Protein AF-A0A3M1GXB4-F1 (afdb_monomer_lite)

Foldseek 3Di:
DLVLLVQDDDPVQLLLQQLLQLLLQLQAAASVSSLVSQLVSSCVVRVCSVSSNLVSVVLVLLLQLLLLCLLLVLLVLPLCLQVNPVVSCVSVCSNVVSVVVVVCLVVLVVQLVVLVPDDPVSSVVSVVVSCSSVVRDDDPVRSVVSSVVSNVVLQVLLVLLLVLCVVLVPPDDSSLSSSLSSQLVVQRNPRPDRNSPPSSLVSQQSRVVSVPDDSVSSSSSSVSSSVVPCPSNVVSVVSVVVPPDPPPPPPPPDPPDPPPPPPDDDDDDDDDDDDDDDDDDDDDDDDDDDDD

Structure (mmCIF, N/CA/C/O backbone):
data_AF-A0A3M1GXB4-F1
#
_entry.id   AF-A0A3M1GXB4-F1
#
loop_
_atom_site.group_PDB
_atom_site.id
_atom_site.type_symbol
_atom_site.label_atom_id
_atom_site.label_alt_id
_atom_site.label_comp_id
_atom_site.label_asym_id
_atom_site.label_entity_id
_atom_site.label_seq_id
_atom_site.pdbx_PDB_ins_code
_atom_site.Cartn_x
_atom_site.Cartn_y
_atom_site.Cartn_z
_atom_site.occupancy
_atom_site.B_iso_or_equiv
_atom_site.auth_seq_id
_atom_site.auth_comp_id
_atom_site.auth_asym_id
_atom_site.auth_atom_id
_atom_site.pdbx_PDB_model_num
ATOM 1 N N . MET A 1 1 ? 11.157 3.676 -10.254 1.00 90.12 1 MET A N 1
ATOM 2 C CA . MET A 1 1 ? 11.924 2.487 -10.683 1.00 90.12 1 MET A C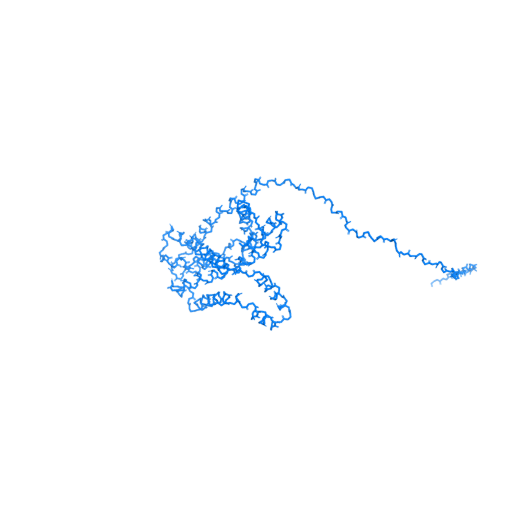A 1
ATOM 3 C C . MET A 1 1 ? 12.354 2.527 -12.141 1.00 90.12 1 MET A C 1
ATOM 5 O O . MET A 1 1 ? 13.523 2.295 -12.390 1.00 90.12 1 MET A O 1
ATOM 9 N N . LEU A 1 2 ? 11.485 2.897 -13.086 1.00 92.12 2 LEU A N 1
ATOM 10 C CA . LEU A 1 2 ? 11.798 2.913 -14.530 1.00 92.12 2 LEU A CA 1
ATOM 11 C C . LEU A 1 2 ? 13.132 3.580 -14.922 1.00 92.12 2 LEU A C 1
ATOM 13 O O . LEU A 1 2 ? 13.884 3.017 -15.707 1.00 92.12 2 LEU A O 1
ATOM 17 N N . ALA A 1 3 ? 13.494 4.719 -14.322 1.00 91.62 3 ALA A N 1
ATOM 18 C CA . ALA A 1 3 ? 14.778 5.364 -14.617 1.00 91.62 3 ALA A CA 1
ATOM 19 C C . ALA A 1 3 ? 16.004 4.488 -1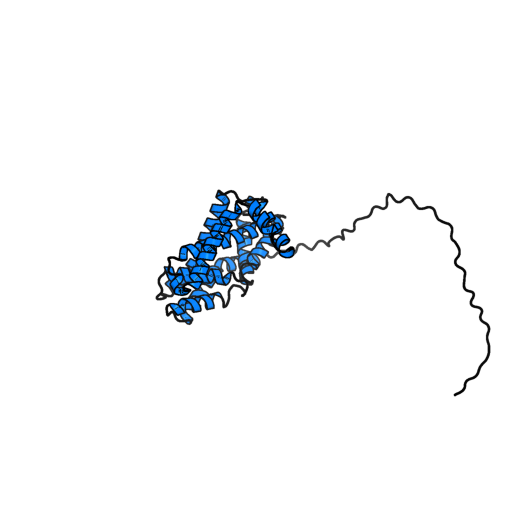4.272 1.00 91.62 3 ALA A C 1
ATOM 21 O O . ALA A 1 3 ? 17.006 4.545 -14.979 1.00 91.62 3 ALA A O 1
ATOM 22 N N . HIS A 1 4 ? 15.920 3.658 -13.222 1.00 90.88 4 HIS A N 1
ATOM 23 C CA . HIS A 1 4 ? 16.955 2.673 -12.857 1.00 90.88 4 HIS A CA 1
ATOM 24 C C . HIS A 1 4 ? 17.025 1.512 -13.858 1.00 90.88 4 HIS A C 1
ATOM 26 O O . HIS A 1 4 ? 18.076 0.906 -14.042 1.00 90.88 4 HIS A O 1
ATOM 32 N N . GLU A 1 5 ? 15.918 1.229 -14.544 1.00 90.25 5 GLU A N 1
ATOM 33 C CA . GLU A 1 5 ? 15.864 0.264 -15.644 1.00 90.25 5 GLU A CA 1
ATOM 34 C C . GLU A 1 5 ? 16.456 0.791 -16.956 1.00 90.25 5 GLU A C 1
ATOM 36 O O . GLU A 1 5 ? 16.635 0.020 -17.892 1.00 90.25 5 GLU A O 1
ATOM 41 N N . GLY A 1 6 ? 16.749 2.092 -17.046 1.00 90.81 6 GLY A N 1
ATOM 42 C CA . GLY A 1 6 ? 17.122 2.753 -18.300 1.00 90.81 6 GLY A CA 1
ATOM 43 C C . GLY A 1 6 ? 15.929 3.284 -19.104 1.00 90.81 6 GLY A C 1
ATOM 44 O O . GLY A 1 6 ? 16.127 3.871 -20.163 1.00 90.81 6 GLY A O 1
ATOM 45 N N . VAL A 1 7 ? 14.700 3.161 -18.589 1.00 92.62 7 VAL A N 1
ATOM 46 C CA . VAL A 1 7 ? 13.493 3.713 -19.222 1.00 92.62 7 VAL A CA 1
ATOM 47 C C . VAL A 1 7 ? 13.246 5.125 -18.691 1.00 92.62 7 VAL A C 1
ATOM 49 O O . VAL A 1 7 ? 12.818 5.317 -17.549 1.00 92.62 7 VAL A O 1
ATOM 52 N N . ARG A 1 8 ? 13.518 6.134 -19.525 1.00 94.25 8 ARG A N 1
ATOM 53 C CA . ARG A 1 8 ? 13.278 7.550 -19.212 1.00 94.25 8 ARG A CA 1
ATOM 54 C C . ARG A 1 8 ? 12.123 8.072 -20.059 1.00 94.25 8 ARG A C 1
ATOM 56 O O . ARG A 1 8 ? 12.274 8.274 -21.255 1.00 94.25 8 ARG A O 1
ATOM 63 N N . LEU A 1 9 ? 10.980 8.287 -19.419 1.00 93.19 9 LEU A N 1
ATOM 64 C CA . LEU A 1 9 ? 9.785 8.867 -20.029 1.00 93.19 9 LEU A CA 1
ATOM 65 C C . LEU A 1 9 ? 9.386 10.135 -19.264 1.00 93.19 9 LEU A C 1
ATOM 67 O O . LEU A 1 9 ? 9.663 10.224 -18.062 1.00 93.19 9 LEU A O 1
ATOM 71 N N . PRO A 1 10 ? 8.736 11.111 -19.922 1.00 95.81 10 PRO A N 1
ATOM 72 C CA . PRO A 1 10 ? 8.290 12.327 -19.257 1.00 95.81 10 PRO A CA 1
ATOM 73 C C . PRO A 1 10 ? 7.262 12.009 -18.165 1.00 95.81 10 PRO A C 1
ATOM 75 O O . PRO A 1 10 ? 6.402 11.139 -18.328 1.00 95.81 10 PRO A O 1
ATOM 78 N N . PHE A 1 11 ? 7.323 12.746 -17.053 1.00 95.38 11 PHE A N 1
ATOM 79 C CA . PHE A 1 11 ? 6.460 12.516 -15.889 1.00 95.38 11 PHE A CA 1
ATOM 80 C C . PHE A 1 11 ? 4.969 12.532 -16.243 1.00 95.38 11 PHE A C 1
ATOM 82 O O . PHE A 1 11 ? 4.239 11.659 -15.788 1.00 95.38 11 PHE A O 1
ATOM 89 N N . GLY A 1 12 ? 4.521 13.460 -17.095 1.00 95.38 12 GLY A N 1
ATOM 90 C CA . GLY A 1 12 ? 3.116 13.545 -17.507 1.00 95.38 12 GLY A CA 1
ATOM 91 C C . GLY A 1 12 ? 2.610 12.281 -18.211 1.00 95.38 12 GLY A C 1
ATOM 92 O O . GLY A 1 12 ? 1.474 11.868 -17.989 1.00 95.38 12 GLY A O 1
ATOM 93 N N . LEU A 1 13 ? 3.465 11.611 -18.991 1.00 94.12 13 LEU A N 1
ATOM 94 C CA . LEU A 1 13 ? 3.122 10.344 -19.639 1.00 94.12 13 LEU A CA 1
ATOM 95 C C . LEU A 1 13 ? 3.000 9.223 -18.608 1.00 94.12 13 LEU A C 1
ATOM 97 O O . LEU A 1 13 ? 2.019 8.483 -18.622 1.00 94.12 13 LEU A O 1
ATOM 101 N N . LEU A 1 14 ? 3.953 9.139 -17.676 1.00 95.69 14 LEU A N 1
ATOM 102 C CA . LEU A 1 14 ? 3.921 8.160 -16.586 1.00 95.69 14 LEU A CA 1
ATOM 103 C C . LEU A 1 14 ? 2.717 8.369 -15.661 1.00 95.69 14 LEU A C 1
ATOM 105 O O . LEU A 1 14 ? 2.076 7.399 -15.263 1.00 95.69 14 LEU A O 1
ATOM 109 N N . LEU A 1 15 ? 2.390 9.624 -15.350 1.00 96.69 15 LEU A N 1
ATOM 110 C CA . LEU A 1 15 ? 1.221 9.986 -14.559 1.00 96.69 15 LEU A CA 1
ATOM 111 C C . LEU A 1 15 ? -0.067 9.617 -15.299 1.00 96.69 15 LEU A C 1
ATOM 113 O O . LEU A 1 15 ? -0.937 8.983 -14.711 1.00 96.69 15 LEU A O 1
ATOM 117 N N . GLY A 1 16 ? -0.173 9.934 -16.593 1.00 96.12 16 GLY A N 1
ATOM 118 C CA . GLY A 1 16 ? -1.308 9.522 -17.421 1.00 96.12 16 GLY A CA 1
ATOM 119 C C . GLY A 1 16 ? -1.474 8.001 -17.461 1.00 96.12 16 GLY A C 1
ATOM 120 O O . GLY A 1 16 ? -2.576 7.502 -17.244 1.00 96.12 16 GLY A O 1
ATOM 121 N N . SER A 1 17 ? -0.374 7.266 -17.654 1.00 96.06 17 SER A N 1
ATOM 122 C CA . SER A 1 17 ? -0.344 5.798 -17.619 1.00 96.06 17 SER A CA 1
ATOM 123 C C . SER A 1 17 ? -0.824 5.248 -16.275 1.00 96.06 17 SER A C 1
ATOM 125 O O . SER A 1 17 ? -1.674 4.359 -16.220 1.00 96.06 17 SER A O 1
ATOM 127 N N . PHE A 1 18 ? -0.336 5.825 -15.172 1.00 96.62 18 PHE A N 1
ATOM 128 C CA . PHE A 1 18 ? -0.744 5.458 -13.820 1.00 96.62 18 PHE A CA 1
ATOM 129 C C . PHE A 1 18 ? -2.229 5.735 -13.562 1.00 96.62 18 PHE A C 1
ATOM 131 O O . PHE A 1 18 ? -2.912 4.868 -13.027 1.00 96.62 18 PHE A O 1
ATOM 138 N N . LEU A 1 19 ? -2.746 6.906 -13.951 1.00 97.69 19 LEU A N 1
ATOM 139 C CA . LEU A 1 19 ? -4.151 7.270 -13.745 1.00 97.69 19 LEU A CA 1
ATOM 140 C C . LEU A 1 19 ? -5.086 6.357 -14.547 1.00 97.69 19 LEU A C 1
ATOM 142 O O . LEU A 1 19 ? -6.013 5.787 -13.972 1.00 97.69 19 LEU A O 1
ATOM 146 N N . ARG A 1 20 ? -4.818 6.153 -15.846 1.00 97.25 20 ARG A N 1
ATOM 147 C CA . ARG A 1 20 ? -5.589 5.220 -16.690 1.00 97.25 20 ARG A CA 1
ATOM 148 C C . ARG A 1 20 ? -5.525 3.796 -16.146 1.00 97.25 20 ARG A C 1
ATOM 150 O O . ARG A 1 20 ? -6.555 3.147 -15.990 1.00 97.25 20 ARG A O 1
ATOM 157 N N . GLY A 1 21 ? -4.337 3.342 -15.750 1.00 96.81 21 GLY A N 1
ATOM 158 C CA . GLY A 1 21 ? -4.186 2.051 -15.091 1.00 96.81 21 GLY A CA 1
ATOM 159 C C . GLY A 1 21 ? -4.971 1.971 -13.781 1.00 96.81 21 GLY A C 1
ATOM 160 O O . GLY A 1 21 ? -5.552 0.936 -13.481 1.00 96.81 21 GLY A O 1
ATOM 161 N N . ARG A 1 22 ? -5.065 3.059 -13.010 1.00 96.25 22 ARG A N 1
ATOM 162 C CA . ARG A 1 22 ? -5.815 3.085 -11.749 1.00 96.25 22 ARG A CA 1
ATOM 163 C C . ARG A 1 22 ? -7.323 2.995 -11.980 1.00 96.25 22 ARG A C 1
ATOM 165 O O . ARG A 1 22 ? -8.001 2.358 -11.180 1.00 96.25 22 ARG A O 1
ATOM 172 N N . PHE A 1 23 ? -7.819 3.550 -13.087 1.00 96.62 23 PHE A N 1
ATOM 173 C CA . PHE A 1 23 ? -9.187 3.326 -13.553 1.00 96.62 23 PHE A CA 1
ATOM 174 C C . PHE A 1 23 ? -9.441 1.852 -13.876 1.00 96.62 23 PHE A C 1
ATOM 176 O O . PHE A 1 23 ? -10.338 1.251 -13.296 1.00 96.62 23 PHE A O 1
ATOM 183 N N . VAL A 1 24 ? -8.608 1.245 -14.732 1.00 95.81 24 VAL A N 1
ATOM 184 C CA . VAL A 1 24 ? -8.716 -0.185 -15.084 1.00 95.81 24 VAL A CA 1
ATOM 185 C C . VAL A 1 24 ? -8.616 -1.067 -13.837 1.00 95.81 24 VAL A C 1
ATOM 187 O O . VAL A 1 24 ? -9.398 -1.997 -13.659 1.00 95.81 24 VAL A O 1
ATOM 190 N N . GLY A 1 25 ? -7.696 -0.729 -12.933 1.00 94.19 25 GLY A N 1
ATOM 191 C CA . GLY A 1 25 ? -7.464 -1.432 -11.678 1.00 94.19 25 GLY A CA 1
ATOM 192 C C . GLY A 1 25 ? -8.698 -1.515 -10.781 1.00 94.19 25 GLY A C 1
ATOM 193 O O . GLY A 1 25 ? -8.878 -2.533 -10.120 1.00 94.19 25 GLY A O 1
ATOM 194 N N . ALA A 1 26 ? -9.577 -0.507 -10.806 1.00 92.69 26 ALA A N 1
ATOM 195 C CA . ALA A 1 26 ? -10.808 -0.498 -10.013 1.00 92.69 26 ALA A CA 1
ATOM 196 C C . ALA A 1 26 ? -11.784 -1.630 -10.386 1.00 92.69 26 ALA A C 1
ATOM 198 O O . ALA A 1 26 ? -12.589 -2.041 -9.554 1.00 92.69 26 ALA A O 1
ATOM 199 N N . PHE A 1 27 ? -11.679 -2.163 -11.607 1.00 92.69 27 PHE A N 1
ATOM 200 C CA . PHE A 1 27 ? -12.507 -3.260 -12.119 1.00 92.69 27 PHE A CA 1
ATOM 201 C C . PHE A 1 27 ? -11.777 -4.609 -12.117 1.00 92.69 27 PHE A C 1
ATOM 203 O O . PHE A 1 27 ? -12.251 -5.576 -12.708 1.00 92.69 27 PHE A O 1
ATOM 210 N N . THR A 1 28 ? -10.627 -4.698 -11.445 1.00 91.69 28 THR A N 1
ATOM 211 C CA . THR A 1 28 ? -9.853 -5.940 -11.322 1.00 91.69 28 THR A CA 1
ATOM 212 C C . THR A 1 28 ? -9.621 -6.314 -9.861 1.00 91.69 28 THR A C 1
ATOM 214 O O . THR A 1 28 ? -9.712 -5.454 -8.982 1.00 91.69 28 THR A O 1
ATOM 217 N N . PRO A 1 29 ? -9.316 -7.587 -9.560 1.00 88.50 29 PRO A N 1
ATOM 218 C CA . PRO A 1 29 ? -8.870 -7.963 -8.229 1.00 88.50 29 PRO A CA 1
ATOM 219 C C . PRO A 1 29 ? -7.526 -7.320 -7.876 1.00 88.50 29 PRO A C 1
ATOM 221 O O . PRO A 1 29 ? -6.593 -7.309 -8.688 1.00 88.50 29 PRO A O 1
ATOM 224 N N . SER A 1 30 ? -7.407 -6.847 -6.632 1.00 85.69 30 SER A N 1
ATOM 225 C CA . SER A 1 30 ? -6.183 -6.227 -6.108 1.00 85.69 30 SER A CA 1
ATOM 226 C C . SER A 1 30 ? -5.694 -5.078 -7.016 1.00 85.69 30 SER A C 1
ATOM 228 O O . SER A 1 30 ? -6.490 -4.278 -7.502 1.00 85.69 30 SER A O 1
ATOM 230 N N . THR A 1 31 ? -4.386 -4.962 -7.256 1.00 88.56 31 THR A N 1
ATOM 231 C CA . THR A 1 31 ? -3.808 -3.959 -8.168 1.00 88.56 31 THR A CA 1
ATOM 232 C C . THR A 1 31 ? -3.469 -4.509 -9.553 1.00 88.56 31 THR A C 1
ATOM 234 O O . THR A 1 31 ? -2.791 -3.828 -10.322 1.00 88.56 31 THR A O 1
ATOM 237 N N . ALA A 1 32 ? -3.915 -5.725 -9.888 1.00 90.50 32 ALA A N 1
ATOM 238 C CA . ALA A 1 32 ? -3.463 -6.435 -11.083 1.00 90.50 32 ALA A CA 1
ATOM 239 C C . ALA A 1 32 ? -3.755 -5.661 -12.379 1.00 90.50 32 ALA A C 1
ATOM 241 O O . ALA A 1 32 ? -2.879 -5.553 -13.235 1.00 90.50 32 ALA A O 1
ATOM 242 N N . GLY A 1 33 ? -4.945 -5.062 -12.505 1.00 92.69 33 GLY A N 1
ATOM 243 C CA . GLY A 1 33 ? -5.316 -4.266 -13.678 1.00 92.69 33 GLY A CA 1
ATOM 244 C C . GLY A 1 33 ? -4.472 -3.005 -13.849 1.00 92.69 33 GLY A C 1
ATOM 245 O O . GLY A 1 33 ? -4.054 -2.701 -14.962 1.00 92.69 33 GLY A O 1
ATOM 246 N N . LEU A 1 34 ? -4.147 -2.312 -12.751 1.00 94.94 34 LEU A N 1
ATOM 247 C CA . LEU A 1 34 ? -3.246 -1.152 -12.770 1.00 94.94 34 LEU A CA 1
ATOM 248 C C . LEU A 1 34 ? -1.856 -1.540 -13.270 1.00 94.94 34 LEU A C 1
ATOM 250 O O . LEU A 1 34 ? -1.277 -0.858 -14.116 1.00 94.94 34 LEU A O 1
ATOM 254 N N . ASP A 1 35 ? -1.325 -2.629 -12.731 1.00 95.31 35 ASP A N 1
ATOM 255 C CA . ASP A 1 35 ? 0.027 -3.078 -13.030 1.00 95.31 35 ASP A CA 1
ATOM 256 C C . ASP A 1 35 ? 0.131 -3.608 -14.466 1.00 95.31 35 ASP A C 1
ATOM 258 O O . ASP A 1 35 ? 1.059 -3.247 -15.189 1.00 95.31 35 ASP A O 1
ATOM 262 N N . LEU A 1 36 ? -0.857 -4.384 -14.923 1.00 95.88 36 LEU A N 1
ATOM 263 C CA . LEU A 1 36 ? -0.912 -4.877 -16.298 1.00 95.88 36 LEU A CA 1
ATOM 264 C C . LEU A 1 36 ? -1.080 -3.735 -17.306 1.00 95.88 36 LEU A C 1
ATOM 266 O O . LEU A 1 36 ? -0.391 -3.719 -18.325 1.00 95.88 36 LEU A O 1
ATOM 270 N N . TYR A 1 37 ? -1.941 -2.756 -17.008 1.00 96.62 37 TYR A N 1
ATOM 271 C CA . TYR A 1 37 ? -2.105 -1.587 -17.868 1.00 96.62 37 TYR A CA 1
ATOM 272 C C . TYR A 1 37 ? -0.783 -0.825 -18.008 1.00 96.62 37 TYR A C 1
ATOM 274 O O . TYR A 1 37 ? -0.335 -0.578 -19.122 1.00 96.62 37 TYR A O 1
ATOM 282 N N . ARG A 1 38 ? -0.111 -0.510 -16.889 1.00 96.06 38 ARG A N 1
ATOM 283 C CA . ARG A 1 38 ? 1.193 0.178 -16.903 1.00 96.06 38 ARG A CA 1
ATOM 284 C C . ARG A 1 38 ? 2.260 -0.625 -17.645 1.00 96.06 38 ARG A C 1
ATOM 286 O O . ARG A 1 38 ? 3.084 -0.031 -18.333 1.00 96.06 38 ARG A O 1
ATOM 293 N N . LEU A 1 39 ? 2.261 -1.951 -17.509 1.00 96.12 39 LEU A N 1
ATOM 294 C CA . LEU A 1 39 ? 3.193 -2.829 -18.215 1.00 96.12 39 LEU A CA 1
ATOM 295 C C . LEU A 1 39 ? 3.062 -2.681 -19.735 1.00 96.12 39 LEU A C 1
ATOM 297 O O . LEU A 1 39 ? 4.076 -2.497 -20.410 1.00 96.12 39 LEU A O 1
ATOM 301 N N . VAL A 1 40 ? 1.830 -2.755 -20.246 1.00 95.50 40 VAL A N 1
ATOM 302 C CA . VAL A 1 40 ? 1.533 -2.649 -21.681 1.00 95.50 40 VAL A CA 1
ATOM 303 C C . VAL A 1 40 ? 1.746 -1.218 -22.167 1.00 95.50 40 VAL A C 1
ATOM 305 O O . VAL A 1 40 ? 2.558 -1.006 -23.054 1.00 95.50 40 VAL A O 1
ATOM 308 N N . ASP A 1 41 ? 1.126 -0.227 -21.525 1.00 95.31 41 ASP A N 1
ATOM 309 C CA . ASP A 1 41 ? 1.157 1.184 -21.940 1.00 95.31 41 ASP A CA 1
ATOM 310 C C . ASP A 1 41 ? 2.592 1.744 -21.960 1.00 95.31 41 ASP A C 1
ATOM 312 O O . ASP A 1 41 ? 3.052 2.272 -22.971 1.00 95.31 41 ASP A O 1
ATOM 316 N N . VAL A 1 42 ? 3.364 1.556 -20.880 1.00 94.25 42 VAL A N 1
ATOM 317 C CA . VAL A 1 42 ? 4.779 1.976 -20.845 1.00 94.25 42 VAL A CA 1
ATOM 318 C C . VAL A 1 42 ? 5.623 1.130 -21.791 1.00 94.25 42 VAL A C 1
ATOM 320 O O . VAL A 1 42 ? 6.561 1.640 -22.404 1.00 94.25 42 VAL A O 1
ATOM 323 N N . GLY A 1 43 ? 5.326 -0.163 -21.897 1.00 92.94 43 GLY A N 1
ATOM 324 C CA . GLY A 1 43 ? 6.051 -1.084 -22.757 1.00 92.94 43 GLY A CA 1
ATOM 325 C C . GLY A 1 43 ? 5.918 -0.758 -24.242 1.00 92.94 43 GLY A C 1
ATOM 326 O O . GLY A 1 43 ? 6.911 -0.839 -24.958 1.00 92.94 43 GLY A O 1
ATOM 327 N N . ASP A 1 44 ? 4.734 -0.336 -24.671 1.00 92.25 44 ASP A N 1
ATOM 328 C CA . ASP A 1 44 ? 4.429 0.035 -26.053 1.00 92.25 44 ASP A CA 1
ATOM 329 C C . ASP A 1 44 ? 5.078 1.370 -26.412 1.00 92.25 44 ASP A C 1
ATOM 331 O O . ASP A 1 44 ? 5.692 1.495 -27.467 1.00 92.25 44 ASP A O 1
ATOM 335 N N . VAL A 1 45 ? 5.038 2.340 -25.494 1.00 92.69 45 VAL A N 1
ATOM 336 C CA . VAL A 1 45 ? 5.686 3.647 -25.687 1.00 92.69 45 VAL A CA 1
ATOM 337 C C . VAL A 1 45 ? 7.215 3.541 -25.690 1.00 92.69 45 VAL A C 1
ATOM 339 O O . VAL A 1 45 ? 7.881 4.247 -26.440 1.00 92.69 45 VAL A O 1
ATOM 342 N N . SER A 1 46 ? 7.794 2.706 -24.823 1.00 92.50 46 SER A N 1
ATOM 343 C CA . SER A 1 46 ? 9.255 2.635 -24.642 1.00 92.50 46 SER A CA 1
ATOM 344 C C . SER A 1 46 ? 9.949 1.536 -25.446 1.00 92.50 46 SER A C 1
ATOM 346 O O . SER A 1 46 ? 11.180 1.503 -25.464 1.00 92.50 46 SER A O 1
ATOM 348 N N . GLY A 1 47 ? 9.197 0.588 -26.016 1.00 93.06 47 GLY A N 1
ATOM 349 C CA . GLY A 1 47 ? 9.727 -0.661 -26.574 1.00 93.06 47 GLY A CA 1
ATOM 350 C C . GLY A 1 47 ? 10.319 -1.622 -25.527 1.00 93.06 47 GLY A C 1
ATOM 351 O O . GLY A 1 47 ? 10.861 -2.665 -25.881 1.00 93.06 47 GLY A O 1
ATOM 352 N N . GLN A 1 48 ? 10.234 -1.300 -24.229 1.00 91.88 48 GLN A N 1
ATOM 353 C CA . GLN A 1 48 ? 10.962 -1.984 -23.152 1.00 91.88 48 GLN A CA 1
ATOM 354 C C . GLN A 1 48 ? 10.015 -2.636 -22.128 1.00 91.88 48 GLN A C 1
ATOM 356 O O . GLN A 1 48 ? 10.102 -2.409 -20.918 1.00 91.88 48 GLN A O 1
ATOM 361 N N . ARG A 1 49 ? 9.113 -3.508 -22.604 1.00 93.12 49 ARG A N 1
ATOM 362 C CA . ARG A 1 49 ? 8.147 -4.250 -21.761 1.00 93.12 49 ARG A CA 1
ATOM 363 C C . ARG A 1 49 ? 8.812 -5.013 -20.604 1.00 93.12 49 ARG A C 1
ATOM 365 O O . ARG A 1 49 ? 8.325 -4.951 -19.479 1.00 93.12 49 ARG A O 1
ATOM 372 N N . ALA A 1 50 ? 9.945 -5.679 -20.842 1.00 91.38 50 ALA A N 1
ATOM 373 C CA . ALA A 1 50 ? 10.659 -6.437 -19.805 1.00 91.38 50 ALA A CA 1
ATOM 374 C C . ALA A 1 50 ? 11.185 -5.542 -18.665 1.00 91.38 50 ALA A C 1
ATOM 376 O O . ALA A 1 50 ? 11.046 -5.884 -17.491 1.00 91.38 50 ALA A O 1
ATOM 377 N N . ALA A 1 51 ? 11.729 -4.370 -19.007 1.00 91.62 51 ALA A N 1
ATOM 378 C CA . ALA A 1 51 ? 12.176 -3.367 -18.042 1.00 91.62 51 ALA A CA 1
ATOM 379 C C . ALA A 1 51 ? 11.002 -2.823 -17.211 1.00 91.62 51 ALA A C 1
ATOM 381 O O . ALA A 1 51 ? 11.090 -2.743 -15.986 1.00 91.62 51 ALA A O 1
ATOM 382 N N . SER A 1 52 ? 9.875 -2.514 -17.864 1.00 93.56 52 SER A N 1
ATOM 383 C CA . SER A 1 52 ? 8.648 -2.080 -17.184 1.00 93.56 52 SER A CA 1
ATOM 384 C C . SER A 1 52 ? 8.132 -3.145 -16.207 1.00 93.56 52 SER A C 1
ATOM 386 O O . SER A 1 52 ? 7.873 -2.851 -15.039 1.00 93.56 52 SER A O 1
ATOM 388 N N . GLY A 1 53 ? 8.090 -4.410 -16.640 1.00 93.31 53 GLY A N 1
ATOM 389 C CA . GLY A 1 53 ? 7.683 -5.535 -15.796 1.00 93.31 53 GLY A CA 1
ATOM 390 C C . GLY A 1 53 ? 8.585 -5.725 -14.581 1.00 93.31 53 GLY A C 1
ATOM 391 O O . GLY A 1 53 ? 8.091 -5.910 -13.468 1.00 93.31 53 GLY A O 1
ATOM 392 N N . ARG A 1 54 ? 9.905 -5.602 -14.761 1.00 91.81 54 ARG A N 1
ATOM 393 C CA . ARG A 1 54 ? 10.860 -5.662 -13.650 1.00 91.81 54 ARG A CA 1
ATOM 394 C C . ARG A 1 54 ? 10.673 -4.509 -12.666 1.00 91.81 54 ARG A C 1
ATOM 396 O O . ARG A 1 54 ? 10.636 -4.757 -11.462 1.00 91.81 54 ARG A O 1
ATOM 403 N N . ALA A 1 55 ? 10.500 -3.282 -13.159 1.00 92.94 55 ALA A N 1
ATOM 404 C CA . ALA A 1 55 ? 10.221 -2.124 -12.314 1.00 92.94 55 ALA A CA 1
ATOM 405 C C . ALA A 1 55 ? 8.962 -2.337 -11.464 1.00 92.94 55 ALA A C 1
ATOM 407 O O . ALA A 1 55 ? 9.013 -2.126 -10.255 1.00 92.94 55 ALA A O 1
ATOM 408 N N . ILE A 1 56 ? 7.866 -2.800 -12.073 1.00 94.31 56 ILE A N 1
ATOM 409 C CA . ILE A 1 56 ? 6.605 -3.088 -11.377 1.00 94.31 56 ILE A CA 1
ATOM 410 C C . ILE A 1 56 ? 6.806 -4.182 -10.326 1.00 94.31 56 ILE A C 1
ATOM 412 O O . ILE A 1 56 ? 6.380 -4.014 -9.187 1.00 94.31 56 ILE A O 1
ATOM 416 N N . LEU A 1 57 ? 7.489 -5.277 -10.667 1.00 92.12 57 LEU A N 1
ATOM 417 C CA . LEU A 1 57 ? 7.741 -6.366 -9.723 1.00 92.12 57 LEU A CA 1
ATOM 418 C C . LEU A 1 57 ? 8.524 -5.885 -8.494 1.00 92.12 57 LEU A C 1
ATOM 420 O O . LEU A 1 57 ? 8.143 -6.180 -7.362 1.00 92.12 57 LEU A O 1
ATOM 424 N N . VAL A 1 58 ? 9.588 -5.108 -8.710 1.00 91.31 58 VAL A N 1
ATOM 425 C CA . VAL A 1 58 ? 10.383 -4.522 -7.622 1.00 91.31 58 VAL A CA 1
ATOM 426 C C . VAL A 1 58 ? 9.544 -3.533 -6.804 1.00 91.31 58 VAL A C 1
ATOM 428 O O . VAL A 1 58 ? 9.596 -3.576 -5.576 1.00 91.31 58 VAL A O 1
ATOM 431 N N . GLU A 1 59 ? 8.724 -2.694 -7.450 1.00 93.25 59 GLU A N 1
ATOM 432 C CA . GLU A 1 59 ? 7.771 -1.803 -6.769 1.00 93.25 59 GLU A CA 1
ATOM 433 C C . GLU A 1 59 ? 6.810 -2.590 -5.863 1.00 93.25 59 GLU A C 1
ATOM 435 O O . GLU A 1 59 ? 6.600 -2.187 -4.720 1.00 93.25 59 GLU A O 1
ATOM 440 N N . LYS A 1 60 ? 6.269 -3.729 -6.319 1.00 92.44 60 LYS A N 1
ATOM 441 C CA . LYS A 1 60 ? 5.346 -4.555 -5.518 1.00 92.44 60 LYS A CA 1
ATOM 442 C C . LYS A 1 60 ? 6.021 -5.181 -4.311 1.00 92.44 60 LYS A C 1
ATOM 444 O O . LYS A 1 60 ? 5.461 -5.133 -3.220 1.00 92.44 60 LYS A O 1
ATOM 449 N N . LEU A 1 61 ? 7.217 -5.739 -4.483 1.00 90.62 61 LEU A N 1
ATOM 450 C CA . LEU A 1 61 ? 7.945 -6.351 -3.372 1.00 90.62 61 LEU A CA 1
ATOM 451 C C . LEU A 1 61 ? 8.320 -5.314 -2.312 1.00 90.62 61 LEU A C 1
ATOM 453 O O . LEU A 1 61 ? 8.101 -5.549 -1.127 1.00 90.62 61 LEU A O 1
ATOM 457 N N . LEU A 1 62 ? 8.824 -4.148 -2.728 1.00 92.62 62 LEU A N 1
ATOM 458 C CA . LEU A 1 62 ? 9.126 -3.060 -1.796 1.00 92.62 62 LEU A CA 1
ATOM 459 C C . LEU A 1 62 ? 7.857 -2.480 -1.159 1.00 92.62 62 LEU A C 1
ATOM 461 O O . LEU A 1 62 ? 7.892 -2.112 0.010 1.00 92.62 62 LEU A O 1
ATOM 465 N N . GLY A 1 63 ? 6.739 -2.447 -1.889 1.00 93.88 63 GLY A N 1
ATOM 466 C CA . GLY A 1 63 ? 5.429 -2.087 -1.348 1.00 93.88 63 GLY A CA 1
ATOM 467 C C . GLY A 1 63 ? 4.971 -3.043 -0.244 1.00 93.88 63 GLY A C 1
ATOM 468 O O . GLY A 1 63 ? 4.590 -2.592 0.830 1.00 93.88 63 GLY A O 1
ATOM 469 N N . LEU A 1 64 ? 5.097 -4.360 -0.448 1.00 92.75 64 LEU A N 1
ATOM 470 C CA . LEU A 1 64 ? 4.783 -5.359 0.584 1.00 92.75 64 LEU A CA 1
ATOM 471 C C . LEU A 1 64 ? 5.687 -5.220 1.815 1.00 92.75 64 LEU A C 1
ATOM 473 O O . LEU A 1 64 ? 5.195 -5.275 2.942 1.00 92.75 64 LEU A O 1
ATOM 477 N N . VAL A 1 65 ? 6.989 -4.982 1.610 1.00 94.12 65 VAL A N 1
ATOM 478 C CA . VAL A 1 65 ? 7.921 -4.698 2.713 1.00 94.12 65 VAL A CA 1
ATOM 479 C C . VAL A 1 65 ? 7.455 -3.464 3.484 1.00 94.12 65 VAL A C 1
ATOM 481 O O . VAL A 1 65 ? 7.306 -3.531 4.703 1.00 94.12 65 VAL A O 1
ATOM 484 N N . ALA A 1 66 ? 7.164 -2.369 2.779 1.00 96.06 66 ALA A N 1
ATOM 485 C CA . ALA A 1 66 ? 6.689 -1.126 3.370 1.00 96.06 66 ALA A CA 1
ATOM 486 C C . ALA A 1 66 ? 5.374 -1.295 4.148 1.00 96.06 66 ALA A C 1
ATOM 488 O O . ALA A 1 66 ? 5.260 -0.785 5.259 1.00 96.06 66 ALA A O 1
ATOM 489 N N . LEU A 1 67 ? 4.410 -2.052 3.619 1.00 94.75 67 LEU A N 1
ATOM 490 C CA . LEU A 1 67 ? 3.162 -2.356 4.319 1.00 94.75 67 LEU A CA 1
ATOM 491 C C . LEU A 1 67 ? 3.396 -3.175 5.596 1.00 94.75 67 LEU A C 1
ATOM 493 O O . LEU A 1 67 ? 2.786 -2.898 6.629 1.00 94.75 67 LEU A O 1
ATOM 497 N N . GLY A 1 68 ? 4.306 -4.153 5.557 1.00 93.75 68 GLY A N 1
ATOM 498 C CA . GLY A 1 68 ? 4.704 -4.898 6.753 1.00 93.75 68 GLY A CA 1
ATOM 499 C C . GLY A 1 68 ? 5.362 -4.001 7.808 1.00 93.75 68 GLY A C 1
ATOM 500 O O . GLY A 1 68 ? 5.086 -4.159 8.994 1.00 93.75 68 GLY A O 1
ATOM 501 N N . LEU A 1 69 ? 6.158 -3.007 7.393 1.00 94.62 69 LEU A N 1
ATOM 502 C CA . LEU A 1 69 ? 6.739 -2.015 8.307 1.00 94.62 69 LEU A CA 1
ATOM 503 C C . LEU A 1 69 ? 5.676 -1.105 8.934 1.00 94.62 69 LEU A C 1
ATOM 505 O O . LEU A 1 69 ? 5.734 -0.862 10.135 1.00 94.62 69 LEU A O 1
ATOM 509 N N . VAL A 1 70 ? 4.687 -0.643 8.159 1.00 95.00 70 VAL A N 1
ATOM 510 C CA . VAL A 1 70 ? 3.543 0.118 8.699 1.00 95.00 70 VAL A CA 1
ATOM 511 C C . VAL A 1 70 ? 2.766 -0.735 9.702 1.00 95.00 70 VAL A C 1
ATOM 513 O O . VAL A 1 70 ? 2.465 -0.277 10.800 1.00 95.00 70 VAL A O 1
ATOM 516 N N . THR A 1 71 ? 2.511 -2.000 9.369 1.00 93.38 71 THR A N 1
ATOM 517 C CA . THR A 1 71 ? 1.822 -2.946 10.259 1.00 93.38 71 THR A CA 1
ATOM 518 C C . THR A 1 71 ? 2.585 -3.147 11.569 1.00 93.38 71 THR A C 1
ATOM 520 O O . THR A 1 71 ? 1.984 -3.097 12.639 1.00 93.38 71 THR A O 1
ATOM 523 N N . LEU A 1 72 ? 3.911 -3.308 11.502 1.00 91.56 72 LEU A N 1
ATOM 524 C CA . LEU A 1 72 ? 4.770 -3.416 12.681 1.00 91.56 72 LEU A CA 1
ATOM 525 C C . LEU A 1 72 ? 4.753 -2.134 13.523 1.00 91.56 72 LEU A C 1
ATOM 527 O O . LEU A 1 72 ? 4.638 -2.204 14.743 1.00 91.56 72 LEU A O 1
ATOM 531 N N . ALA A 1 73 ? 4.827 -0.964 12.884 1.00 92.56 73 ALA A N 1
ATOM 532 C CA . ALA A 1 73 ? 4.781 0.328 13.567 1.00 92.56 73 ALA A CA 1
ATOM 533 C C . ALA A 1 73 ? 3.443 0.572 14.289 1.00 92.56 73 ALA A C 1
ATOM 535 O O . ALA A 1 73 ? 3.399 1.307 15.272 1.00 92.56 73 ALA A O 1
ATOM 536 N N . LEU A 1 74 ? 2.365 -0.070 13.830 1.00 91.31 74 LEU A N 1
ATOM 537 C CA . LEU A 1 74 ? 1.038 -0.021 14.442 1.00 91.31 74 LEU A CA 1
ATOM 538 C C . LEU A 1 74 ? 0.811 -1.099 15.519 1.00 91.31 74 LEU A C 1
ATOM 540 O O . LEU A 1 74 ? -0.266 -1.161 16.106 1.00 91.31 74 LEU A O 1
ATOM 544 N N . VAL A 1 75 ? 1.801 -1.935 15.841 1.00 87.31 75 VAL A N 1
ATOM 545 C CA . VAL A 1 75 ? 1.680 -2.901 16.947 1.00 87.31 75 VAL A CA 1
ATOM 546 C C . VAL A 1 75 ? 1.449 -2.215 18.306 1.00 87.31 75 VAL A C 1
ATOM 548 O O . VAL A 1 75 ? 0.480 -2.580 18.980 1.00 87.31 75 VAL A O 1
ATOM 551 N N . PRO A 1 76 ? 2.242 -1.196 18.711 1.00 85.62 76 PRO A N 1
ATOM 552 C CA . PRO A 1 76 ? 2.051 -0.504 19.9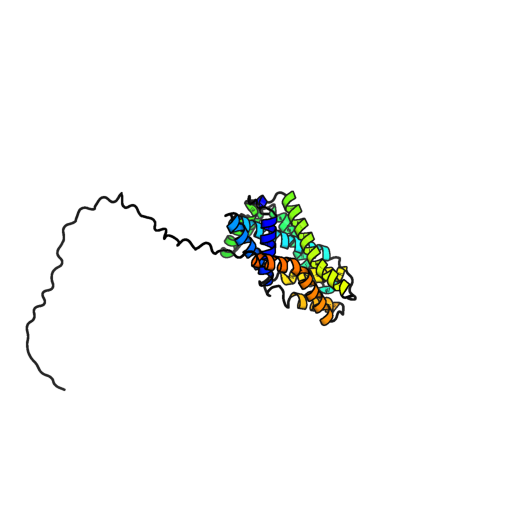93 1.00 85.62 76 PRO A CA 1
ATOM 553 C C . PRO A 1 76 ? 0.726 0.264 20.073 1.00 85.6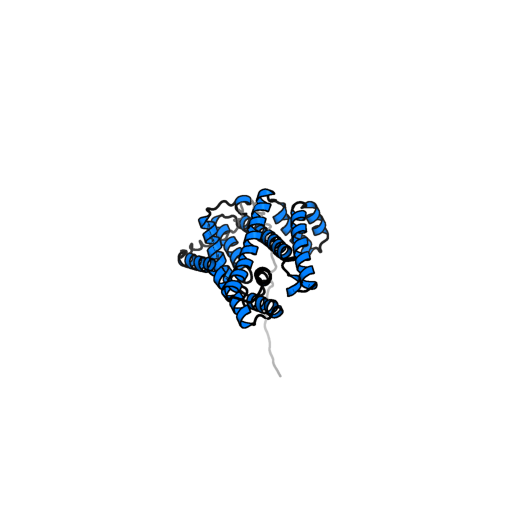2 76 PRO A C 1
ATOM 555 O O . PRO A 1 76 ? 0.240 0.558 21.157 1.00 85.62 76 PRO A O 1
ATOM 558 N N . ALA A 1 77 ? 0.121 0.553 18.920 1.00 83.25 77 ALA A N 1
ATOM 559 C CA . ALA A 1 77 ? -1.140 1.267 18.754 1.00 83.25 77 ALA A CA 1
ATOM 560 C C . ALA A 1 77 ? -2.393 0.455 19.149 1.00 83.25 77 ALA A C 1
ATOM 562 O O . ALA A 1 77 ? -3.518 0.874 18.879 1.00 83.25 77 ALA A O 1
ATOM 563 N N . GLY A 1 78 ? -2.211 -0.705 19.783 1.00 73.44 78 GLY A N 1
ATOM 564 C CA . GLY A 1 78 ? -3.306 -1.553 20.236 1.00 73.44 78 GLY A CA 1
ATOM 565 C C . GLY A 1 78 ? -3.758 -2.563 19.187 1.00 73.44 78 GLY A C 1
ATOM 566 O O . GLY A 1 78 ? -4.917 -2.952 19.180 1.00 73.44 78 GLY A O 1
ATOM 567 N N . LEU A 1 79 ? -2.871 -3.042 18.310 1.00 74.75 79 LEU A N 1
ATOM 568 C CA . LEU A 1 79 ? -3.207 -4.120 17.367 1.00 74.75 79 LEU A CA 1
ATOM 569 C C . LEU A 1 79 ? -3.686 -5.392 18.102 1.00 74.75 79 LEU A C 1
ATOM 571 O O . LEU A 1 79 ? -4.592 -6.084 17.644 1.00 74.75 79 LEU A O 1
ATOM 575 N N . ALA A 1 80 ? -3.158 -5.636 19.306 1.00 73.94 80 ALA A N 1
ATOM 576 C CA . ALA A 1 80 ? -3.605 -6.712 20.190 1.00 73.94 80 ALA A CA 1
ATOM 577 C C . ALA A 1 80 ? -5.077 -6.582 20.632 1.00 73.94 80 ALA A C 1
ATOM 579 O O . ALA A 1 80 ? -5.721 -7.603 20.854 1.00 73.94 80 ALA A O 1
ATOM 580 N N . GLN A 1 81 ? -5.626 -5.362 20.714 1.00 78.06 81 GLN A N 1
ATOM 581 C CA . GLN A 1 81 ? -7.021 -5.138 21.122 1.00 78.06 81 GLN A CA 1
ATOM 582 C C . GLN A 1 81 ? -8.018 -5.670 20.077 1.00 78.06 81 GLN A C 1
ATOM 584 O O . GLN A 1 81 ? -9.119 -6.082 20.421 1.00 78.06 81 GLN A O 1
ATOM 589 N N . PHE A 1 82 ? -7.616 -5.674 18.801 1.00 81.50 82 PHE A N 1
ATOM 590 C CA . PHE A 1 82 ? -8.464 -6.069 17.677 1.00 81.50 82 PHE A CA 1
ATOM 591 C C . PHE A 1 82 ? -8.263 -7.526 17.266 1.00 81.50 82 PHE A C 1
ATOM 593 O O . PHE A 1 82 ? -9.210 -8.183 16.847 1.00 81.50 82 PHE A O 1
ATOM 600 N N . PHE A 1 83 ? -7.033 -8.037 17.367 1.00 82.69 83 PHE A N 1
ATOM 601 C CA . PHE A 1 83 ? -6.685 -9.349 16.816 1.00 82.69 83 PHE A CA 1
ATOM 602 C C . PHE A 1 83 ? -6.158 -10.361 17.847 1.00 82.69 83 PHE A C 1
ATOM 604 O O . PHE A 1 83 ? -5.766 -11.474 17.479 1.00 82.69 83 PHE A O 1
ATOM 611 N N . GLY A 1 84 ? -6.102 -9.984 19.127 1.00 84.81 84 GLY A N 1
ATOM 612 C CA . GLY A 1 84 ? -5.543 -10.813 20.192 1.00 84.81 84 GLY A CA 1
ATOM 613 C C . GLY A 1 84 ? -4.071 -11.187 19.969 1.00 84.81 84 GLY A C 1
ATOM 614 O O . GLY A 1 84 ? -3.358 -10.600 19.149 1.00 84.81 84 GLY A O 1
ATOM 615 N N . ALA A 1 85 ? -3.605 -12.205 20.698 1.00 83.38 85 ALA A N 1
ATOM 616 C CA . ALA A 1 85 ? -2.225 -12.688 20.601 1.00 83.38 85 ALA A CA 1
ATOM 617 C C . ALA A 1 85 ? -1.887 -13.237 19.201 1.00 83.38 85 ALA A C 1
ATOM 619 O O . ALA A 1 85 ? -0.783 -13.030 18.704 1.00 83.38 85 ALA A O 1
ATOM 620 N N . GLY A 1 86 ? -2.846 -13.891 18.537 1.00 82.06 86 GLY A N 1
ATOM 621 C CA . GLY A 1 86 ? -2.654 -14.456 17.201 1.00 82.06 86 GLY A CA 1
ATOM 622 C C . GLY A 1 86 ? -2.343 -13.394 16.145 1.00 82.06 86 GLY A C 1
ATOM 623 O O . GLY A 1 86 ? -1.350 -13.513 15.429 1.00 82.06 86 GLY A O 1
ATOM 624 N N . GLY A 1 87 ? -3.134 -12.319 16.066 1.00 81.50 87 GLY A N 1
ATOM 625 C CA . GLY A 1 87 ? -2.844 -11.255 15.101 1.00 81.50 87 GLY A CA 1
ATOM 626 C C . GLY A 1 87 ? -1.619 -10.426 15.455 1.00 81.50 87 GLY A C 1
ATOM 627 O O . GLY A 1 87 ? -0.935 -9.958 14.547 1.00 81.50 87 GLY A O 1
ATOM 628 N N . LEU A 1 88 ? -1.275 -10.316 16.741 1.00 84.19 88 LEU A N 1
ATOM 629 C CA . LEU A 1 88 ? 0.003 -9.741 17.152 1.00 84.19 88 LEU A CA 1
ATOM 630 C C . LEU A 1 88 ? 1.181 -10.550 16.589 1.00 84.19 88 LEU A C 1
ATOM 632 O O . LEU A 1 88 ? 2.096 -9.967 16.012 1.00 84.19 88 LEU A O 1
ATOM 636 N N . LEU A 1 89 ? 1.138 -11.883 16.689 1.00 85.88 89 LEU A N 1
ATOM 637 C CA . LEU A 1 89 ? 2.164 -12.755 16.107 1.00 85.88 89 LEU A CA 1
ATOM 638 C C . LEU A 1 89 ? 2.241 -12.611 14.585 1.00 85.88 89 LEU A C 1
ATOM 640 O O . LEU A 1 89 ? 3.340 -12.565 14.037 1.00 85.88 89 LEU A O 1
ATOM 644 N N . VAL A 1 90 ? 1.099 -12.489 13.902 1.00 85.75 90 VAL A N 1
ATOM 645 C CA . VAL A 1 90 ? 1.071 -12.240 12.453 1.00 85.75 90 VAL A CA 1
ATOM 646 C C . VAL A 1 90 ? 1.689 -10.881 12.118 1.00 85.75 90 VAL A C 1
ATOM 648 O O . VAL A 1 90 ? 2.530 -10.808 11.227 1.00 85.75 90 VAL A O 1
ATOM 651 N N . ALA A 1 91 ? 1.336 -9.815 12.838 1.00 85.56 91 ALA A N 1
ATOM 652 C CA . ALA A 1 91 ? 1.881 -8.476 12.616 1.00 85.56 91 ALA A CA 1
ATOM 653 C C . ALA A 1 91 ? 3.397 -8.420 12.862 1.00 85.56 91 ALA A C 1
ATOM 655 O O . ALA A 1 91 ? 4.141 -7.895 12.031 1.00 85.56 91 ALA A O 1
ATOM 656 N N . VAL A 1 92 ? 3.867 -9.020 13.960 1.00 86.56 92 VAL A N 1
ATOM 657 C CA . VAL A 1 92 ? 5.299 -9.145 14.267 1.00 86.56 92 VAL A CA 1
ATOM 658 C C . VAL A 1 92 ? 5.999 -10.008 13.220 1.00 86.56 92 VAL A C 1
ATOM 660 O O . VAL A 1 92 ? 7.069 -9.635 12.752 1.00 86.56 92 VAL A O 1
ATOM 663 N N . GLY A 1 93 ? 5.391 -11.118 12.796 1.00 88.81 93 GLY A N 1
ATOM 664 C CA . GLY A 1 93 ? 5.918 -11.990 11.749 1.00 88.81 93 GLY A CA 1
ATOM 665 C C . GLY A 1 93 ? 6.040 -11.288 10.396 1.00 88.81 93 GLY A C 1
ATOM 666 O O . GLY A 1 93 ? 7.069 -11.417 9.735 1.00 88.81 93 GLY A O 1
ATOM 667 N N . LEU A 1 94 ? 5.042 -10.490 10.006 1.00 88.56 94 LEU A N 1
ATOM 668 C CA . LEU A 1 94 ? 5.093 -9.654 8.804 1.00 88.56 94 LEU A CA 1
ATOM 669 C C . LEU A 1 94 ? 6.187 -8.589 8.916 1.00 88.56 94 LEU A C 1
ATOM 671 O O . LEU A 1 94 ? 6.974 -8.429 7.989 1.00 88.56 94 LEU A O 1
ATOM 675 N N . GLY A 1 95 ? 6.285 -7.903 10.056 1.00 86.06 95 GLY A N 1
ATOM 676 C CA . GLY A 1 95 ? 7.322 -6.903 10.307 1.00 86.06 95 GLY A CA 1
ATOM 677 C C . GLY A 1 95 ? 8.737 -7.482 10.280 1.00 86.06 95 GLY A C 1
ATOM 678 O O . GLY A 1 95 ? 9.604 -6.997 9.551 1.00 86.06 95 GLY A O 1
ATOM 679 N N . ALA A 1 96 ? 8.965 -8.559 11.032 1.00 86.81 96 ALA A N 1
ATOM 680 C CA . ALA A 1 96 ? 10.233 -9.278 11.068 1.00 86.81 96 ALA A CA 1
ATOM 681 C C . ALA A 1 96 ? 10.576 -9.871 9.695 1.00 86.81 96 ALA A C 1
ATOM 683 O O . ALA A 1 96 ? 11.715 -9.754 9.248 1.00 86.81 96 ALA A O 1
ATOM 684 N N . GLY A 1 97 ? 9.592 -10.436 8.991 1.00 88.31 97 GLY A N 1
ATOM 685 C CA . GLY A 1 97 ? 9.733 -10.923 7.621 1.00 88.31 97 GLY A CA 1
ATOM 686 C C . GLY A 1 97 ? 10.120 -9.813 6.642 1.00 88.31 97 GLY A C 1
ATOM 687 O O . GLY A 1 97 ? 11.015 -10.016 5.826 1.00 88.31 97 GLY A O 1
ATOM 688 N N . SER A 1 98 ? 9.525 -8.624 6.761 1.00 87.25 98 SER A N 1
ATOM 689 C CA . SER A 1 98 ? 9.877 -7.437 5.971 1.00 87.25 98 SER A CA 1
ATOM 690 C C . SER A 1 98 ? 11.308 -6.964 6.234 1.00 87.25 98 SER A C 1
ATOM 692 O O . SER A 1 98 ? 12.058 -6.717 5.287 1.00 87.25 98 SER A O 1
ATOM 694 N N . LEU A 1 99 ? 11.717 -6.874 7.504 1.00 86.75 99 LEU A N 1
ATOM 695 C CA . LEU A 1 99 ? 13.086 -6.508 7.886 1.00 86.75 99 LEU A CA 1
ATOM 696 C C . LEU A 1 99 ? 14.102 -7.555 7.412 1.00 86.75 99 LEU A C 1
ATOM 698 O O . LEU A 1 99 ? 15.144 -7.206 6.855 1.00 86.75 99 LEU A O 1
ATOM 702 N N . ALA A 1 100 ? 13.774 -8.839 7.567 1.00 85.94 100 ALA A N 1
ATOM 703 C CA . ALA A 1 100 ? 14.587 -9.940 7.074 1.00 85.94 100 ALA A CA 1
ATOM 704 C C . ALA A 1 100 ? 14.702 -9.901 5.547 1.00 85.94 100 ALA A C 1
ATOM 706 O O . ALA A 1 100 ? 15.810 -10.003 5.030 1.00 85.94 100 ALA A O 1
ATOM 707 N N . ALA A 1 101 ? 13.601 -9.688 4.819 1.00 84.06 101 ALA A N 1
ATOM 708 C CA . ALA A 1 101 ? 13.604 -9.550 3.364 1.00 84.06 101 ALA A CA 1
ATOM 709 C C . ALA A 1 101 ? 14.500 -8.388 2.911 1.00 84.06 101 ALA A C 1
ATOM 711 O O . ALA A 1 101 ? 15.291 -8.551 1.979 1.00 84.06 101 ALA A O 1
ATOM 712 N N . LEU A 1 102 ? 14.447 -7.250 3.611 1.00 82.88 102 LEU A N 1
ATOM 713 C CA . LEU A 1 102 ? 15.313 -6.103 3.347 1.00 82.88 102 LEU A CA 1
ATOM 714 C C . LEU A 1 102 ? 16.797 -6.431 3.565 1.00 82.88 102 LEU A C 1
ATOM 716 O O . LEU A 1 102 ? 17.627 -6.140 2.704 1.00 82.88 102 LEU A O 1
ATOM 720 N N . GLY A 1 103 ? 17.126 -7.089 4.680 1.00 82.25 103 GLY A N 1
ATOM 721 C CA . GLY A 1 103 ? 18.485 -7.551 4.969 1.00 82.25 103 GLY A CA 1
ATOM 722 C C . GLY A 1 103 ? 18.970 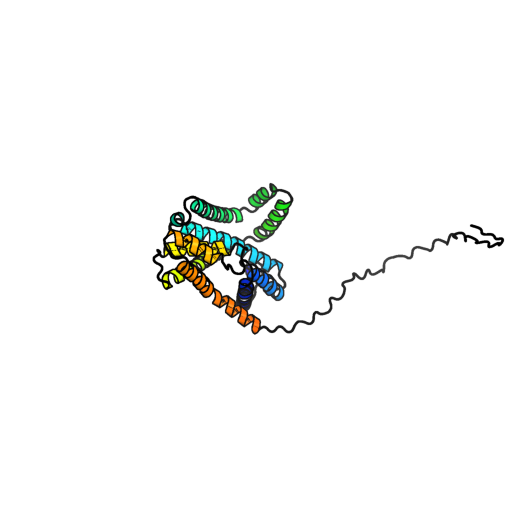-8.652 4.020 1.00 82.25 103 GLY A C 1
ATOM 723 O O . GLY A 1 103 ? 20.167 -8.767 3.768 1.00 82.25 103 GLY A O 1
ATOM 724 N N . MET A 1 104 ? 18.056 -9.446 3.459 1.00 80.69 104 MET A N 1
ATOM 725 C CA . MET A 1 104 ? 18.379 -10.543 2.547 1.00 80.69 104 MET A CA 1
ATOM 726 C C . MET A 1 104 ? 18.578 -10.080 1.101 1.00 80.69 104 MET A C 1
ATOM 728 O O . MET A 1 104 ? 19.338 -10.706 0.364 1.00 80.69 104 MET A O 1
ATOM 732 N N . LEU A 1 105 ? 17.948 -8.971 0.696 1.00 79.06 105 LEU A N 1
ATOM 733 C CA . LEU A 1 105 ? 18.112 -8.372 -0.635 1.00 79.06 105 LEU A CA 1
ATOM 734 C C . LEU A 1 105 ? 19.575 -8.002 -0.940 1.00 79.06 105 LEU A C 1
ATOM 736 O O . LEU A 1 105 ? 19.992 -8.069 -2.095 1.00 79.06 105 LEU A O 1
ATOM 740 N N . SER A 1 106 ? 20.379 -7.686 0.081 1.00 75.19 106 SER A N 1
ATOM 741 C CA . SER A 1 106 ? 21.823 -7.441 -0.059 1.00 75.19 106 SER A CA 1
ATOM 742 C C . SER A 1 106 ? 22.665 -8.727 -0.124 1.00 75.19 106 SER A C 1
ATOM 744 O O . SER A 1 106 ? 23.845 -8.679 -0.465 1.00 75.19 106 SER A O 1
ATOM 746 N N . ARG A 1 107 ? 22.069 -9.897 0.145 1.00 83.25 107 ARG A N 1
ATOM 747 C CA . ARG A 1 107 ? 22.734 -11.209 0.229 1.00 83.25 107 ARG A CA 1
ATOM 748 C C . ARG A 1 107 ? 22.290 -12.156 -0.888 1.00 83.25 107 ARG A C 1
ATOM 750 O O . ARG A 1 107 ? 21.927 -13.308 -0.643 1.00 83.25 107 ARG A O 1
ATOM 757 N N . GLY A 1 108 ? 22.363 -11.700 -2.140 1.00 80.00 108 GLY A N 1
ATOM 758 C CA . GLY A 1 108 ? 21.903 -12.466 -3.311 1.00 80.00 108 GLY A CA 1
ATOM 759 C C . GLY A 1 108 ? 22.494 -13.883 -3.436 1.00 80.00 108 GLY A C 1
ATOM 760 O O . GLY A 1 108 ? 21.805 -14.801 -3.875 1.00 80.00 108 GLY A O 1
ATOM 761 N N . ALA A 1 109 ? 23.740 -14.102 -3.001 1.00 80.88 109 ALA A N 1
ATOM 762 C CA . ALA A 1 109 ? 24.362 -15.432 -2.985 1.00 80.88 109 ALA A CA 1
ATOM 763 C C . ALA A 1 109 ? 23.681 -16.402 -1.999 1.00 80.88 109 ALA A C 1
ATOM 765 O O . ALA A 1 109 ? 23.422 -17.556 -2.340 1.00 80.88 109 ALA A O 1
ATOM 766 N N . LEU A 1 110 ? 23.327 -15.921 -0.803 1.00 83.56 110 LEU A N 1
ATOM 767 C CA . LEU A 1 110 ? 22.626 -16.717 0.203 1.00 83.56 110 LEU A CA 1
ATOM 768 C C . LEU A 1 110 ? 21.207 -17.067 -0.265 1.00 83.56 110 LEU A C 1
ATOM 770 O O . LEU A 1 110 ? 20.790 -18.217 -0.152 1.00 83.56 110 LEU A O 1
ATOM 774 N N . LEU A 1 111 ? 20.501 -16.106 -0.872 1.00 84.38 111 LEU A N 1
ATOM 775 C CA . LEU A 1 111 ? 19.187 -16.344 -1.476 1.00 84.38 111 LEU A CA 1
ATOM 776 C C . LEU A 1 111 ? 19.237 -17.416 -2.567 1.00 84.38 111 LEU A C 1
ATOM 778 O O . LEU A 1 111 ? 18.390 -18.308 -2.592 1.00 84.38 111 LEU A O 1
ATOM 782 N N . ARG A 1 112 ? 20.247 -17.366 -3.445 1.00 85.31 112 ARG A N 1
ATOM 783 C CA . ARG A 1 112 ? 20.441 -18.382 -4.490 1.00 85.31 112 ARG A CA 1
ATOM 784 C C . ARG A 1 112 ? 20.739 -19.763 -3.906 1.00 85.31 112 ARG A C 1
ATOM 786 O O . ARG A 1 112 ? 20.192 -20.747 -4.396 1.00 85.31 112 ARG A O 1
ATOM 793 N N . SER A 1 113 ? 21.542 -19.837 -2.844 1.00 85.62 113 SER A N 1
ATOM 794 C CA . SER A 1 113 ? 21.828 -21.091 -2.133 1.00 85.62 113 SER A CA 1
ATOM 795 C C . SER A 1 113 ? 20.568 -21.691 -1.494 1.00 85.62 113 SER A C 1
ATOM 797 O O . SER A 1 113 ? 20.269 -22.872 -1.682 1.00 85.62 113 SER A O 1
ATOM 799 N N . LEU A 1 114 ? 19.765 -20.861 -0.819 1.00 85.81 114 LEU A N 1
ATOM 800 C CA . LEU A 1 114 ? 18.480 -21.274 -0.248 1.00 85.81 114 LEU A CA 1
ATOM 801 C C . LEU A 1 114 ? 17.496 -21.732 -1.332 1.00 85.81 114 LEU A C 1
ATOM 803 O O . LEU A 1 114 ? 16.853 -22.770 -1.175 1.00 85.81 114 LEU A O 1
ATOM 807 N N . ALA A 1 115 ? 17.428 -21.020 -2.460 1.00 86.62 115 ALA A N 1
ATOM 808 C CA . ALA A 1 115 ? 16.594 -21.411 -3.594 1.00 86.62 115 ALA A CA 1
ATOM 809 C C . ALA A 1 115 ? 17.003 -22.772 -4.189 1.00 86.62 115 ALA A C 1
ATOM 811 O O . ALA A 1 115 ? 16.142 -23.525 -4.649 1.00 86.62 115 ALA A O 1
ATOM 812 N N . GLY A 1 116 ? 18.290 -23.131 -4.116 1.00 86.69 116 GLY A N 1
ATOM 813 C CA . GLY A 1 116 ? 18.813 -24.428 -4.550 1.00 86.69 116 GLY A CA 1
ATOM 814 C C . GLY A 1 116 ? 18.215 -25.630 -3.806 1.00 86.69 116 GLY A C 1
ATOM 815 O O . GLY A 1 116 ? 18.098 -26.711 -4.391 1.00 86.69 116 GLY A O 1
ATOM 816 N N . ARG A 1 117 ? 17.772 -25.425 -2.556 1.00 90.31 117 ARG A N 1
ATOM 817 C CA . ARG A 1 117 ? 17.161 -26.452 -1.690 1.00 90.31 117 ARG A CA 1
ATOM 818 C C . ARG A 1 117 ? 15.676 -26.699 -1.978 1.00 90.31 117 ARG A C 1
ATOM 820 O O . ARG A 1 117 ? 15.106 -27.649 -1.451 1.00 90.31 117 ARG A O 1
ATOM 827 N N . LEU A 1 118 ? 15.039 -25.867 -2.805 1.00 89.94 118 LEU A N 1
ATOM 828 C CA . LEU A 1 118 ? 13.626 -26.023 -3.156 1.00 89.94 118 LEU A CA 1
ATOM 829 C C . LEU A 1 118 ? 13.395 -27.204 -4.120 1.00 89.94 118 LEU A C 1
ATOM 831 O O . LEU A 1 118 ? 14.262 -27.525 -4.944 1.00 89.94 118 LEU A O 1
ATOM 835 N N . PRO A 1 119 ? 12.183 -27.799 -4.116 1.00 91.19 119 PRO A N 1
ATOM 836 C CA . PRO A 1 119 ? 11.772 -28.774 -5.122 1.00 91.19 119 PRO A CA 1
ATOM 837 C C . PRO A 1 119 ? 11.935 -28.228 -6.545 1.00 91.19 119 PRO A C 1
ATOM 839 O O . PRO A 1 119 ? 11.717 -27.040 -6.795 1.00 91.19 119 PRO A O 1
ATOM 842 N N . ARG A 1 120 ? 12.247 -29.104 -7.513 1.00 86.88 120 ARG A N 1
ATOM 843 C CA . ARG A 1 120 ? 12.613 -28.726 -8.899 1.00 86.88 120 ARG A CA 1
ATOM 844 C C . ARG A 1 120 ? 11.673 -27.694 -9.546 1.00 86.88 120 ARG A C 1
ATOM 846 O O . ARG A 1 120 ? 12.153 -26.779 -10.213 1.00 86.88 120 ARG A O 1
ATOM 853 N N . ARG A 1 121 ? 10.354 -27.818 -9.335 1.00 86.62 121 ARG A N 1
ATOM 854 C CA . ARG A 1 121 ? 9.337 -26.894 -9.879 1.00 86.62 121 ARG A CA 1
ATOM 855 C C . ARG A 1 121 ? 9.452 -25.481 -9.291 1.00 86.62 121 ARG A C 1
ATOM 857 O O . ARG A 1 121 ? 9.399 -24.505 -10.033 1.00 86.62 121 ARG A O 1
ATOM 864 N N . MET A 1 122 ? 9.637 -25.373 -7.976 1.00 88.25 122 MET A N 1
ATOM 865 C CA . MET A 1 122 ? 9.746 -24.092 -7.266 1.00 88.25 122 MET A CA 1
ATOM 866 C C . MET A 1 122 ? 11.122 -23.463 -7.450 1.00 88.25 122 MET A C 1
ATOM 868 O O . MET A 1 122 ? 11.215 -22.254 -7.629 1.00 88.25 122 MET A O 1
ATOM 872 N N . ARG A 1 123 ? 12.178 -24.282 -7.497 1.00 89.62 123 ARG A N 1
ATOM 873 C CA . ARG A 1 123 ? 13.556 -23.829 -7.698 1.00 89.62 123 ARG A CA 1
ATOM 874 C C . ARG A 1 123 ? 13.721 -22.997 -8.969 1.00 89.62 123 ARG A C 1
ATOM 876 O O . ARG A 1 123 ? 14.322 -21.933 -8.913 1.00 89.62 123 ARG A O 1
ATOM 883 N N . ARG A 1 124 ? 13.146 -23.430 -10.100 1.00 87.50 124 ARG A N 1
ATOM 884 C CA . ARG A 1 124 ? 13.203 -22.657 -11.359 1.00 87.50 124 ARG A CA 1
ATOM 885 C C . ARG A 1 124 ? 12.547 -21.282 -11.223 1.00 87.50 124 ARG A C 1
ATOM 887 O O . ARG A 1 124 ? 13.133 -20.291 -11.639 1.00 87.50 124 ARG A O 1
ATOM 894 N N . ARG A 1 125 ? 11.361 -21.218 -10.610 1.00 86.69 125 ARG A N 1
ATOM 895 C CA . ARG A 1 125 ? 10.644 -19.953 -10.374 1.00 86.69 125 ARG A CA 1
ATOM 896 C C . ARG A 1 125 ? 11.403 -19.045 -9.406 1.00 86.69 125 ARG A C 1
ATOM 898 O O . ARG A 1 125 ? 11.492 -17.849 -9.648 1.00 86.69 125 ARG A O 1
ATOM 905 N N . ALA A 1 126 ? 11.971 -19.618 -8.345 1.00 85.81 126 ALA A N 1
ATOM 906 C CA . ALA A 1 126 ? 12.768 -18.893 -7.366 1.00 85.81 126 ALA A CA 1
ATOM 907 C C . ALA A 1 126 ? 14.037 -18.309 -7.997 1.00 85.81 126 ALA A C 1
ATOM 909 O O . ALA A 1 126 ? 14.293 -17.126 -7.820 1.00 85.81 126 ALA A O 1
ATOM 910 N N . HIS A 1 127 ? 14.789 -19.087 -8.784 1.00 86.56 127 HIS A N 1
ATOM 911 C CA . HIS A 1 127 ? 15.949 -18.556 -9.503 1.00 86.56 127 HIS A CA 1
ATOM 912 C C . HIS A 1 127 ? 15.554 -17.480 -10.513 1.00 86.56 127 HIS A C 1
ATOM 914 O O . HIS A 1 127 ? 16.161 -16.421 -10.486 1.00 86.56 127 HIS A O 1
ATOM 920 N N . ALA A 1 128 ? 14.490 -17.675 -11.298 1.00 85.19 128 ALA A N 1
ATOM 921 C CA . ALA A 1 128 ? 14.011 -16.643 -12.219 1.00 85.19 128 ALA A CA 1
ATOM 922 C C . ALA A 1 128 ? 13.654 -15.335 -11.489 1.00 85.19 128 ALA A C 1
ATOM 924 O O . ALA A 1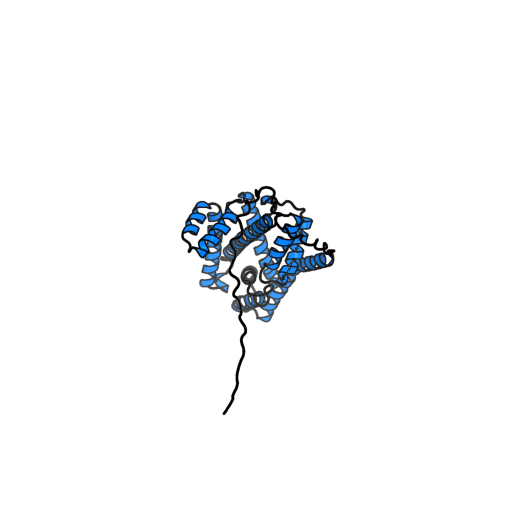 128 ? 14.031 -14.253 -11.930 1.00 85.19 128 ALA A O 1
ATOM 925 N N . LEU A 1 129 ? 12.979 -15.421 -10.337 1.00 83.56 129 LEU A N 1
ATOM 926 C CA . LEU A 1 129 ? 12.688 -14.254 -9.505 1.00 83.56 129 LEU A CA 1
ATOM 927 C C . LEU A 1 129 ? 13.976 -13.609 -8.972 1.00 83.56 129 LEU A C 1
ATOM 929 O O . LEU A 1 129 ? 14.133 -12.394 -9.052 1.00 83.56 129 LEU A O 1
ATOM 933 N N . LEU A 1 130 ? 14.911 -14.407 -8.456 1.00 85.69 130 LEU A N 1
ATOM 934 C CA . LEU A 1 130 ? 16.192 -13.912 -7.952 1.00 85.69 130 LEU A CA 1
ATOM 935 C C . LEU A 1 130 ? 17.041 -13.275 -9.048 1.00 85.69 130 LEU A C 1
ATOM 937 O O . LEU A 1 130 ? 17.702 -12.279 -8.779 1.00 85.69 130 LEU A O 1
ATOM 941 N N . ASP A 1 131 ? 17.001 -13.781 -10.274 1.00 84.75 131 ASP A N 1
ATOM 942 C CA . ASP A 1 131 ? 17.698 -13.168 -11.399 1.00 84.75 131 ASP A CA 1
ATOM 943 C C . ASP A 1 131 ? 17.083 -11.801 -11.712 1.00 84.75 131 ASP A C 1
ATOM 945 O O . ASP A 1 131 ? 17.809 -10.823 -11.881 1.00 84.75 131 ASP A O 1
ATOM 949 N N . VAL A 1 132 ? 15.758 -11.661 -11.656 1.00 80.88 132 VAL A N 1
ATOM 950 C CA . VAL A 1 132 ? 15.099 -10.358 -11.843 1.00 80.88 132 VAL A CA 1
ATOM 951 C C . VAL A 1 132 ? 15.479 -9.358 -10.733 1.00 80.88 132 VAL A C 1
ATOM 953 O O . VAL A 1 132 ? 15.692 -8.174 -11.012 1.00 80.88 132 VAL A O 1
ATOM 956 N N . LEU A 1 133 ? 15.620 -9.813 -9.485 1.00 81.25 133 LEU A N 1
ATOM 957 C CA . LEU A 1 133 ? 15.925 -8.940 -8.341 1.00 81.25 133 LEU A CA 1
ATOM 958 C C . LEU A 1 133 ? 17.416 -8.623 -8.183 1.00 81.25 133 LEU A C 1
ATOM 960 O O . LEU A 1 133 ? 17.778 -7.494 -7.856 1.00 81.25 133 LEU A O 1
ATOM 964 N N . CYS A 1 134 ? 18.287 -9.602 -8.416 1.00 83.12 134 CYS A N 1
ATOM 965 C CA . CYS A 1 134 ? 19.714 -9.502 -8.126 1.00 83.12 134 CYS A CA 1
ATOM 966 C C . CYS A 1 134 ? 20.565 -9.096 -9.337 1.00 83.12 134 CYS A C 1
ATOM 968 O O . CYS A 1 134 ? 21.709 -8.704 -9.130 1.00 83.12 134 CYS A O 1
ATOM 970 N N . THR A 1 135 ? 20.056 -9.168 -10.575 1.00 82.75 135 THR A N 1
ATOM 971 C CA . THR A 1 135 ? 20.835 -8.778 -11.774 1.00 82.75 135 THR A CA 1
ATOM 972 C C . THR A 1 135 ? 21.100 -7.274 -11.838 1.00 82.75 135 THR A C 1
ATOM 974 O O . THR A 1 135 ? 22.130 -6.839 -12.343 1.00 82.75 135 THR A O 1
ATOM 977 N N . ARG A 1 136 ? 20.192 -6.456 -11.296 1.00 84.69 136 ARG A N 1
ATOM 978 C CA . ARG A 1 136 ? 20.352 -4.997 -11.225 1.00 84.69 136 ARG A CA 1
ATOM 979 C C . ARG A 1 136 ? 19.915 -4.487 -9.849 1.00 84.69 136 ARG A C 1
ATOM 981 O O . ARG A 1 136 ? 18.798 -3.967 -9.724 1.00 84.69 136 ARG A O 1
ATOM 988 N N . PRO A 1 137 ? 20.764 -4.653 -8.818 1.00 85.12 137 PRO A N 1
ATOM 989 C CA . PRO A 1 137 ? 20.435 -4.231 -7.465 1.00 85.12 137 PRO A CA 1
ATOM 990 C C . PRO A 1 137 ? 20.222 -2.716 -7.407 1.00 85.12 137 PRO A C 1
ATOM 992 O O . PRO A 1 137 ? 20.799 -1.949 -8.182 1.00 85.12 137 PRO A O 1
ATOM 995 N N . LEU A 1 138 ? 19.360 -2.285 -6.491 1.00 87.88 138 LEU A N 1
ATOM 996 C CA . LEU A 1 138 ? 19.117 -0.868 -6.256 1.00 87.88 138 LEU A CA 1
ATOM 997 C C . LEU A 1 138 ? 20.234 -0.277 -5.389 1.00 87.88 138 LEU A C 1
ATOM 999 O O . LEU A 1 138 ? 20.585 -0.878 -4.373 1.00 87.88 138 LEU A O 1
ATOM 1003 N N . PRO A 1 139 ? 20.740 0.925 -5.717 1.00 90.75 139 PRO A N 1
ATOM 1004 C CA . PRO A 1 139 ? 21.584 1.681 -4.802 1.00 90.75 139 PRO A CA 1
ATOM 1005 C C . PRO A 1 139 ? 20.868 1.909 -3.458 1.00 90.75 139 PRO A C 1
ATOM 1007 O O . PRO A 1 139 ? 19.654 2.153 -3.469 1.00 90.75 139 PRO A O 1
ATOM 1010 N N . PRO A 1 140 ? 21.580 1.920 -2.313 1.00 90.69 140 PRO A N 1
ATOM 1011 C CA . PRO A 1 140 ? 20.964 2.074 -0.991 1.00 90.69 140 PRO A CA 1
ATOM 1012 C C . PRO A 1 140 ? 20.064 3.310 -0.871 1.00 90.69 140 PRO A C 1
ATOM 1014 O O . PRO A 1 140 ? 18.956 3.221 -0.349 1.00 90.69 140 PRO A O 1
ATOM 1017 N N . ALA A 1 141 ? 20.480 4.444 -1.442 1.00 92.69 141 ALA A N 1
ATOM 1018 C CA . ALA A 1 141 ? 19.683 5.671 -1.453 1.00 92.69 141 ALA A CA 1
ATOM 1019 C C . ALA A 1 141 ? 18.364 5.520 -2.239 1.00 92.69 141 ALA A C 1
ATOM 1021 O O . ALA A 1 141 ? 17.313 5.993 -1.807 1.00 92.69 141 ALA A O 1
ATOM 1022 N N . HIS A 1 142 ? 18.386 4.830 -3.385 1.00 91.94 142 HIS A N 1
ATOM 1023 C CA . HIS A 1 142 ? 17.182 4.571 -4.181 1.00 91.94 142 HIS A CA 1
ATOM 1024 C C . HIS A 1 142 ? 16.238 3.589 -3.486 1.00 91.94 142 HIS A C 1
ATOM 1026 O O . HIS A 1 142 ? 15.018 3.778 -3.534 1.00 91.94 142 HIS A O 1
ATOM 1032 N N . LEU A 1 143 ? 16.798 2.567 -2.838 1.00 91.88 143 LEU A N 1
ATOM 1033 C CA . LEU A 1 143 ? 16.053 1.616 -2.024 1.00 91.88 143 LEU A CA 1
ATOM 1034 C C . LEU A 1 143 ? 15.354 2.331 -0.860 1.00 91.88 143 LEU A C 1
ATOM 1036 O O . LEU A 1 143 ? 14.135 2.232 -0.743 1.00 91.88 143 LEU A O 1
ATOM 1040 N N . ALA A 1 144 ? 16.098 3.123 -0.079 1.00 92.94 144 ALA A N 1
ATOM 1041 C CA . ALA A 1 144 ? 15.570 3.891 1.047 1.00 92.94 144 ALA A CA 1
ATOM 1042 C C . ALA A 1 144 ? 14.468 4.865 0.613 1.00 92.94 144 ALA A C 1
ATOM 1044 O O . ALA A 1 144 ? 13.391 4.875 1.204 1.00 92.94 144 ALA A O 1
ATOM 1045 N N . ARG A 1 145 ? 14.680 5.622 -0.475 1.00 94.88 145 ARG A N 1
ATOM 1046 C CA . ARG A 1 145 ? 13.660 6.534 -1.015 1.00 94.88 145 ARG A CA 1
ATOM 1047 C C . ARG A 1 145 ? 12.389 5.792 -1.426 1.00 94.88 145 ARG A C 1
ATOM 1049 O O . ARG A 1 145 ? 11.291 6.256 -1.146 1.00 94.88 145 ARG A O 1
ATOM 1056 N N . THR A 1 146 ? 12.525 4.652 -2.101 1.00 93.25 146 THR A N 1
ATOM 1057 C CA . THR A 1 146 ? 11.361 3.897 -2.587 1.00 93.25 146 THR A CA 1
ATOM 1058 C C . THR A 1 146 ? 10.590 3.259 -1.440 1.00 93.25 146 THR A C 1
ATOM 1060 O O . THR A 1 146 ? 9.365 3.322 -1.428 1.00 93.25 146 THR A O 1
ATOM 1063 N N . LEU A 1 147 ? 11.296 2.699 -0.456 1.00 94.50 147 LEU A N 1
ATOM 1064 C CA . LEU A 1 147 ? 10.680 2.175 0.759 1.00 94.50 147 LEU A CA 1
ATOM 1065 C C . LEU A 1 147 ? 9.991 3.278 1.560 1.00 94.50 147 LEU A C 1
ATOM 1067 O O . LEU A 1 147 ? 8.847 3.092 1.954 1.00 94.50 147 LEU A O 1
ATOM 1071 N N . GLY A 1 148 ? 10.637 4.433 1.738 1.00 96.62 148 GLY A N 1
ATOM 1072 C CA . GLY A 1 148 ? 10.044 5.585 2.417 1.00 96.62 148 GLY A CA 1
ATOM 1073 C C . GLY A 1 148 ? 8.754 6.047 1.740 1.00 96.62 148 GLY A C 1
ATOM 1074 O O . GLY A 1 148 ? 7.731 6.194 2.402 1.00 96.62 148 GLY A O 1
ATOM 1075 N N . LEU A 1 149 ? 8.760 6.174 0.408 1.00 96.44 149 LEU A N 1
ATOM 1076 C CA . LEU A 1 149 ? 7.548 6.479 -0.361 1.00 96.44 149 LEU A CA 1
ATOM 1077 C C . LEU A 1 149 ? 6.475 5.391 -0.215 1.00 96.44 149 LEU A C 1
ATOM 1079 O O . LEU A 1 149 ? 5.295 5.719 -0.110 1.00 96.44 149 LEU A O 1
ATOM 1083 N N . GLY A 1 150 ? 6.863 4.114 -0.179 1.00 96.50 150 GLY A N 1
ATOM 1084 C CA . GLY A 1 150 ? 5.945 3.001 0.069 1.00 96.50 150 GLY A CA 1
ATOM 1085 C C . GLY A 1 150 ? 5.293 3.077 1.452 1.00 96.50 150 GLY A C 1
ATOM 1086 O O . GLY A 1 150 ? 4.076 2.940 1.560 1.00 96.50 150 GLY A O 1
ATOM 1087 N N . VAL A 1 151 ? 6.080 3.356 2.497 1.00 97.38 151 VAL A N 1
ATOM 1088 C CA . VAL A 1 151 ? 5.599 3.489 3.883 1.00 97.38 151 VAL A CA 1
ATOM 1089 C C . VAL A 1 151 ? 4.622 4.652 3.981 1.00 97.38 151 VAL A C 1
ATOM 1091 O O . VAL A 1 151 ? 3.512 4.472 4.474 1.00 97.38 151 VAL A O 1
ATOM 1094 N N . VAL A 1 152 ? 4.989 5.815 3.434 1.00 98.00 152 VAL A N 1
ATOM 1095 C CA . VAL A 1 152 ? 4.104 6.988 3.379 1.00 98.00 152 VAL A CA 1
ATOM 1096 C C . VAL A 1 152 ? 2.822 6.667 2.614 1.00 98.00 152 VAL A C 1
ATOM 1098 O O . VAL A 1 152 ? 1.743 7.022 3.074 1.00 98.00 152 VAL A O 1
ATOM 1101 N N . SER A 1 153 ? 2.907 5.951 1.491 1.00 96.69 153 SER A N 1
ATOM 1102 C CA . SER A 1 153 ? 1.730 5.588 0.690 1.00 96.69 153 SER A CA 1
ATOM 1103 C C . SER A 1 153 ? 0.766 4.676 1.454 1.00 96.69 153 SER A C 1
ATOM 1105 O O . SER A 1 153 ? -0.439 4.919 1.444 1.00 96.69 153 SER A O 1
ATOM 1107 N N . HIS A 1 154 ? 1.271 3.649 2.144 1.00 97.19 154 HIS A N 1
ATOM 1108 C CA . HIS A 1 154 ? 0.437 2.738 2.937 1.00 97.19 154 HIS A CA 1
ATOM 1109 C C . HIS A 1 154 ? -0.113 3.396 4.209 1.00 97.19 154 HIS A C 1
ATOM 1111 O O . HIS A 1 154 ? -1.281 3.189 4.547 1.00 97.19 154 HIS A O 1
ATOM 1117 N N . ALA A 1 155 ? 0.681 4.237 4.876 1.00 97.00 155 ALA A N 1
ATOM 1118 C CA . ALA A 1 155 ? 0.222 5.032 6.009 1.00 97.00 155 ALA A CA 1
ATOM 1119 C C . ALA A 1 155 ? -0.867 6.031 5.587 1.00 97.00 155 ALA A C 1
ATOM 1121 O O . ALA A 1 155 ? -1.891 6.124 6.254 1.00 97.00 155 ALA A O 1
ATOM 1122 N N . ALA A 1 156 ? -0.700 6.712 4.448 1.00 97.88 156 ALA A N 1
ATOM 1123 C CA . ALA A 1 156 ? -1.703 7.622 3.899 1.00 97.88 156 ALA A CA 1
ATOM 1124 C C . ALA A 1 156 ? -2.987 6.883 3.497 1.00 97.88 156 ALA A C 1
ATOM 1126 O O . ALA A 1 156 ? -4.075 7.339 3.836 1.00 97.88 156 ALA A O 1
ATOM 1127 N N . ALA A 1 157 ? -2.880 5.719 2.845 1.00 97.00 157 ALA A N 1
ATOM 1128 C CA . ALA A 1 157 ? -4.040 4.892 2.507 1.00 97.00 157 ALA A CA 1
ATOM 1129 C C . ALA A 1 157 ? -4.821 4.461 3.761 1.00 97.00 157 ALA A C 1
ATOM 1131 O O . ALA A 1 157 ? -6.044 4.558 3.795 1.00 97.00 157 ALA A O 1
ATOM 1132 N N . SER A 1 158 ? -4.114 4.060 4.819 1.00 97.44 158 SER A N 1
ATOM 1133 C CA . SER A 1 158 ? -4.718 3.760 6.125 1.00 97.44 158 SER A CA 1
ATOM 1134 C C . SER A 1 158 ? -5.324 5.015 6.769 1.00 97.44 158 SER A C 1
ATOM 1136 O O . SER A 1 158 ? -6.403 4.970 7.356 1.00 97.44 158 SER A O 1
ATOM 1138 N N . GLY A 1 159 ? -4.650 6.155 6.610 1.00 98.00 159 GLY A N 1
ATOM 1139 C CA . GLY A 1 159 ? -5.064 7.468 7.095 1.00 98.00 159 GLY A CA 1
ATOM 1140 C C . GLY A 1 159 ? -6.362 7.978 6.469 1.00 98.00 159 GLY A C 1
ATOM 1141 O O . GLY A 1 159 ? -7.111 8.685 7.136 1.00 98.00 159 GLY A O 1
ATOM 1142 N N . VAL A 1 160 ? -6.684 7.578 5.234 1.00 98.38 160 VAL A N 1
ATOM 1143 C CA . VAL A 1 160 ? -7.990 7.880 4.624 1.00 98.38 160 VAL A CA 1
ATOM 1144 C C . VAL A 1 160 ? -9.121 7.263 5.447 1.00 98.38 160 VAL A C 1
ATOM 1146 O O . VAL A 1 160 ? -10.100 7.942 5.747 1.00 98.38 160 VAL A O 1
ATOM 1149 N N . PHE A 1 161 ? -8.972 6.010 5.880 1.00 98.12 161 PHE A N 1
ATOM 1150 C CA . PHE A 1 161 ? -9.975 5.349 6.715 1.00 98.12 161 PHE A CA 1
ATOM 1151 C C . PHE A 1 161 ? -10.087 6.013 8.088 1.00 98.12 161 PHE A C 1
ATOM 1153 O O . PHE A 1 161 ? -11.200 6.308 8.521 1.00 98.12 161 PHE A O 1
ATOM 1160 N N . LEU A 1 162 ? -8.957 6.357 8.716 1.00 98.06 162 LEU A N 1
ATOM 1161 C CA . LEU A 1 162 ? -8.943 7.205 9.912 1.00 98.06 162 LEU A CA 1
ATOM 1162 C C . LEU A 1 162 ? -9.763 8.488 9.703 1.00 98.06 162 LEU A C 1
ATOM 1164 O O . LEU A 1 162 ? -10.677 8.756 10.479 1.00 98.06 162 LEU A O 1
ATOM 1168 N N . ALA A 1 163 ? -9.481 9.246 8.643 1.00 98.62 163 ALA A N 1
ATOM 1169 C CA . ALA A 1 163 ? -10.173 10.499 8.356 1.00 98.62 163 ALA A CA 1
ATOM 1170 C C . ALA A 1 163 ? -11.686 10.295 8.193 1.00 98.62 163 ALA A C 1
ATOM 1172 O O . ALA A 1 163 ? -12.468 11.073 8.732 1.00 98.62 163 ALA A O 1
ATOM 1173 N N . THR A 1 164 ? -12.114 9.221 7.524 1.00 98.44 164 THR A N 1
ATOM 1174 C CA . THR A 1 164 ? -13.546 8.909 7.404 1.00 98.44 164 THR A CA 1
ATOM 1175 C C . THR A 1 164 ? -14.189 8.494 8.723 1.00 98.44 164 THR A C 1
ATOM 1177 O O . THR A 1 164 ? -15.321 8.887 8.983 1.00 98.44 164 THR A O 1
ATOM 1180 N N . GLY A 1 165 ? -13.477 7.769 9.590 1.00 98.44 165 GLY A N 1
ATOM 1181 C CA . GLY A 1 165 ? -13.976 7.433 10.925 1.00 98.44 165 GLY A CA 1
ATOM 1182 C C . GLY A 1 165 ? -14.135 8.673 11.809 1.00 98.44 165 GLY A C 1
ATOM 1183 O O . GLY A 1 165 ? -15.141 8.807 12.501 1.00 98.44 165 GLY A O 1
ATOM 1184 N N . LEU A 1 166 ? -13.194 9.620 11.721 1.00 98.44 166 LEU A N 1
ATOM 1185 C CA . LEU A 1 166 ? -13.292 10.916 12.402 1.00 98.44 166 LEU A CA 1
ATOM 1186 C C . LEU A 1 166 ? -14.432 11.775 11.842 1.00 98.44 166 LEU A C 1
ATOM 1188 O O . LEU A 1 166 ? -15.177 12.372 12.613 1.00 98.44 166 LEU A O 1
ATOM 1192 N N . ALA A 1 167 ? -14.604 11.811 10.518 1.00 98.38 167 ALA A N 1
ATOM 1193 C CA . ALA A 1 167 ? -15.685 12.554 9.870 1.00 98.38 167 ALA A CA 1
ATOM 1194 C C . ALA A 1 167 ? -17.076 12.019 10.252 1.00 98.38 167 ALA A C 1
ATOM 1196 O O . ALA A 1 167 ? -18.019 12.794 10.381 1.00 98.38 167 ALA A O 1
ATOM 1197 N N . LEU A 1 168 ? -17.189 10.707 10.476 1.00 98.38 168 LEU A N 1
ATOM 1198 C CA . LEU A 1 168 ? -18.396 10.053 10.989 1.00 98.38 168 LEU A CA 1
ATOM 1199 C C . LEU A 1 168 ? -18.536 10.134 12.515 1.00 98.38 168 LEU A C 1
ATOM 1201 O O . LEU A 1 168 ? -19.504 9.604 13.053 1.00 98.38 168 LEU A O 1
ATOM 1205 N N . GLN A 1 169 ? -17.582 10.767 13.204 1.00 98.12 169 GLN A N 1
ATOM 1206 C CA . GLN A 1 169 ? -17.559 10.908 14.661 1.00 98.12 169 GLN A CA 1
ATOM 1207 C C . GLN A 1 169 ? -17.678 9.559 15.387 1.00 98.12 169 GLN A C 1
ATOM 1209 O O . GLN A 1 169 ? -18.370 9.436 16.398 1.00 98.12 169 GLN A O 1
ATOM 1214 N N . LEU A 1 170 ? -17.008 8.523 14.867 1.00 97.88 170 LEU A N 1
ATOM 1215 C CA . LEU A 1 170 ? -17.009 7.217 15.520 1.00 97.88 170 LEU A CA 1
ATOM 1216 C C . LEU A 1 170 ? -16.367 7.328 16.914 1.00 97.88 170 LEU A C 1
ATOM 1218 O O . LEU A 1 170 ? -15.309 7.951 17.039 1.00 97.88 170 LEU A O 1
ATOM 1222 N N . PRO A 1 171 ? -16.940 6.688 17.951 1.00 95.50 171 PRO A N 1
ATOM 1223 C CA . PRO A 1 171 ? -16.432 6.741 19.323 1.00 95.50 171 PRO A CA 1
ATOM 1224 C C . PRO A 1 171 ? -15.213 5.819 19.512 1.00 95.50 171 PRO A C 1
ATOM 1226 O O . PRO A 1 171 ? -15.174 4.973 20.400 1.00 95.50 171 PRO A O 1
ATOM 1229 N N . VAL A 1 172 ? -14.215 5.943 18.636 1.00 94.62 172 VAL A N 1
ATOM 1230 C CA . VAL A 1 172 ? -13.022 5.094 18.581 1.00 94.62 172 VAL A CA 1
ATOM 1231 C C . VAL A 1 172 ? -11.790 5.986 18.550 1.00 94.62 172 VAL A C 1
ATOM 1233 O O . VAL A 1 172 ? -11.737 6.973 17.818 1.00 94.62 172 VAL A O 1
ATOM 1236 N N . ALA A 1 173 ? -10.768 5.628 19.328 1.00 94.38 173 ALA A N 1
ATOM 1237 C CA . ALA A 1 173 ? -9.524 6.384 19.362 1.00 94.38 173 ALA A CA 1
ATOM 1238 C C . ALA A 1 173 ? -8.897 6.494 17.950 1.00 94.38 173 ALA A C 1
ATOM 1240 O O . ALA A 1 173 ? -8.846 5.489 17.231 1.00 94.38 173 ALA A O 1
ATOM 1241 N N . PRO A 1 174 ? -8.335 7.656 17.558 1.00 95.00 174 PRO A N 1
ATOM 1242 C CA . PRO A 1 174 ? -7.759 7.858 16.224 1.00 95.00 174 PRO A CA 1
ATOM 1243 C C . PRO A 1 174 ? -6.747 6.775 15.831 1.00 95.00 174 PRO A C 1
ATOM 1245 O O . PRO A 1 174 ? -6.779 6.209 14.742 1.00 95.00 174 PRO A O 1
ATOM 1248 N N . LEU A 1 175 ? -5.871 6.405 16.758 1.00 93.56 175 LEU A N 1
ATOM 1249 C CA . LEU A 1 175 ? -4.837 5.415 16.493 1.00 93.56 175 LEU A CA 1
ATOM 1250 C C . LEU A 1 175 ? -5.418 4.013 16.206 1.00 93.56 175 LEU A C 1
ATOM 1252 O O . LEU A 1 175 ? -4.885 3.274 15.382 1.00 93.56 175 LEU A O 1
ATOM 1256 N N . SER A 1 176 ? -6.569 3.690 16.800 1.00 93.75 176 SER A N 1
ATOM 1257 C CA . SER A 1 176 ? -7.302 2.446 16.549 1.00 93.75 176 SER A CA 1
ATOM 1258 C C . SER A 1 176 ? -7.978 2.438 15.173 1.00 93.75 176 SER A C 1
ATOM 1260 O O . SER A 1 176 ? -7.940 1.430 14.469 1.00 93.75 176 SER A O 1
ATOM 1262 N N . LEU A 1 177 ? -8.518 3.579 14.731 1.00 95.88 177 LEU A N 1
ATOM 1263 C CA . LEU A 1 177 ? -9.038 3.728 13.367 1.00 95.88 177 LEU A CA 1
ATOM 1264 C C . LEU A 1 177 ? -7.929 3.587 12.314 1.00 95.88 177 LEU A C 1
ATOM 1266 O O . LEU A 1 177 ? -8.168 3.039 11.239 1.00 95.88 177 LEU A O 1
ATOM 1270 N N . LEU A 1 178 ? -6.706 4.030 12.626 1.00 95.88 178 LEU A N 1
ATOM 1271 C CA . LEU A 1 178 ? -5.547 3.839 11.753 1.00 95.88 178 LEU A CA 1
ATOM 1272 C C . LEU A 1 178 ? -5.149 2.356 11.638 1.00 95.88 178 LEU A C 1
ATOM 1274 O O . LEU A 1 178 ? -4.853 1.894 10.536 1.00 95.88 178 LEU A O 1
ATOM 1278 N N . VAL A 1 179 ? -5.200 1.597 12.744 1.00 95.25 179 VAL A N 1
ATOM 1279 C CA . VAL A 1 179 ? -5.004 0.130 12.751 1.00 95.25 179 VAL A CA 1
ATOM 1280 C C . VAL A 1 179 ? -6.046 -0.562 11.872 1.00 95.25 179 VAL A C 1
ATOM 1282 O O . VAL A 1 179 ? -5.685 -1.376 11.020 1.00 95.25 179 VAL A O 1
ATOM 1285 N N . VAL A 1 180 ? -7.324 -0.203 12.029 1.00 96.06 180 VAL A N 1
ATOM 1286 C CA . VAL A 1 180 ? -8.424 -0.730 11.203 1.00 96.06 180 VAL A CA 1
ATOM 1287 C C . VAL A 1 180 ? -8.204 -0.378 9.729 1.00 96.06 180 VAL A C 1
ATOM 1289 O O . VAL A 1 180 ? -8.302 -1.250 8.870 1.00 96.06 180 VAL A O 1
ATOM 1292 N N . GLY A 1 181 ? -7.821 0.865 9.425 1.00 96.81 181 GLY A N 1
ATOM 1293 C CA . GLY A 1 181 ? -7.480 1.302 8.070 1.00 96.81 181 GLY A CA 1
ATOM 1294 C C . GLY A 1 181 ? -6.356 0.479 7.437 1.00 96.81 181 GLY A C 1
ATOM 1295 O O . GLY A 1 181 ? -6.486 0.029 6.299 1.00 96.81 181 GLY A O 1
ATOM 1296 N N . ASN A 1 182 ? -5.282 0.211 8.184 1.00 96.00 182 ASN A N 1
ATOM 1297 C CA . ASN A 1 182 ? -4.179 -0.631 7.713 1.00 96.00 182 ASN A CA 1
ATOM 1298 C C . ASN A 1 182 ? -4.622 -2.082 7.470 1.00 96.00 182 ASN A C 1
ATOM 1300 O O . ASN A 1 182 ? -4.217 -2.696 6.481 1.00 96.00 182 ASN A O 1
ATOM 1304 N N . ALA A 1 183 ? -5.493 -2.621 8.326 1.00 95.50 183 ALA A N 1
ATOM 1305 C CA . ALA A 1 183 ? -6.073 -3.946 8.132 1.00 95.50 183 ALA A CA 1
ATOM 1306 C C . ALA A 1 183 ? -6.957 -4.019 6.877 1.00 95.50 183 ALA A C 1
ATOM 1308 O O . ALA A 1 183 ? -6.863 -4.984 6.121 1.00 95.50 183 ALA A O 1
ATOM 1309 N N . ILE A 1 184 ? -7.752 -2.979 6.602 1.00 96.50 184 ILE A N 1
ATOM 1310 C CA . ILE A 1 184 ? -8.528 -2.864 5.360 1.00 96.50 184 ILE A CA 1
ATOM 1311 C C . ILE A 1 184 ? -7.589 -2.857 4.142 1.00 96.50 184 ILE A C 1
ATOM 1313 O O . ILE A 1 184 ? -7.820 -3.593 3.179 1.00 96.50 184 ILE A O 1
ATOM 1317 N N . VAL A 1 185 ? -6.501 -2.077 4.187 1.00 95.56 185 VAL A N 1
ATOM 1318 C CA . VAL A 1 185 ? -5.489 -2.047 3.115 1.00 95.56 185 VAL A CA 1
ATOM 1319 C C . VAL A 1 185 ? -4.896 -3.441 2.889 1.00 95.56 185 VAL A C 1
ATOM 1321 O O . VAL A 1 185 ? -4.889 -3.907 1.751 1.00 95.56 185 VAL A O 1
ATOM 1324 N N . LEU A 1 186 ? -4.478 -4.143 3.948 1.00 93.94 186 LEU A N 1
ATOM 1325 C CA . LEU A 1 186 ? -3.991 -5.527 3.870 1.00 93.94 186 LEU A CA 1
ATOM 1326 C C . LEU A 1 186 ? -5.023 -6.474 3.245 1.00 93.94 186 LEU A C 1
ATOM 1328 O O . LEU A 1 186 ? -4.692 -7.222 2.325 1.00 93.94 186 LEU A O 1
ATOM 1332 N N . ALA A 1 187 ? -6.271 -6.422 3.709 1.00 93.12 187 ALA A N 1
ATOM 1333 C CA . ALA A 1 187 ? -7.333 -7.307 3.246 1.00 93.12 187 ALA A CA 1
ATOM 1334 C C . ALA A 1 187 ? -7.628 -7.110 1.749 1.00 93.12 187 ALA A C 1
ATOM 1336 O O . ALA A 1 187 ? -7.786 -8.083 1.015 1.00 93.12 187 ALA A O 1
ATOM 1337 N N . THR A 1 188 ? -7.621 -5.865 1.260 1.00 92.00 188 THR A N 1
ATOM 1338 C CA . THR A 1 188 ? -7.866 -5.564 -0.166 1.00 92.00 188 THR A CA 1
ATOM 1339 C C . THR A 1 188 ? -6.744 -5.952 -1.118 1.00 92.00 188 THR A C 1
ATOM 1341 O O . THR A 1 188 ? -6.965 -5.993 -2.330 1.00 92.00 188 THR A O 1
ATOM 1344 N N . LEU A 1 189 ? -5.549 -6.254 -0.606 1.00 89.25 189 LEU A N 1
ATOM 1345 C CA . LEU A 1 189 ? -4.481 -6.797 -1.440 1.00 89.25 189 LEU A CA 1
ATOM 1346 C C . LEU A 1 189 ? -4.739 -8.249 -1.833 1.00 89.25 189 LEU A C 1
ATOM 1348 O O . LEU A 1 189 ? -4.214 -8.688 -2.861 1.00 89.25 189 LEU A O 1
ATOM 1352 N N . LEU A 1 190 ? -5.547 -8.974 -1.052 1.00 88.38 190 LEU A N 1
ATOM 1353 C CA . LEU A 1 190 ? -5.952 -10.330 -1.384 1.00 88.38 190 LEU A CA 1
ATOM 1354 C C . LEU A 1 190 ? -6.802 -10.290 -2.663 1.00 88.38 190 LEU A C 1
ATOM 1356 O O . LEU A 1 190 ? -7.828 -9.607 -2.697 1.00 88.38 190 LEU A O 1
ATOM 1360 N N . PRO A 1 191 ? -6.418 -11.018 -3.726 1.00 86.12 191 PRO A N 1
ATOM 1361 C CA . PRO A 1 191 ? -7.115 -10.992 -5.011 1.00 86.12 191 PRO A CA 1
ATOM 1362 C C . PRO A 1 191 ? -8.390 -11.854 -4.983 1.00 86.12 191 PRO A C 1
ATOM 1364 O O . PRO A 1 191 ? -8.625 -12.658 -5.878 1.00 86.12 191 PRO A O 1
ATOM 1367 N N . ILE A 1 192 ? -9.195 -11.711 -3.929 1.00 91.31 192 ILE A N 1
ATOM 1368 C CA . ILE A 1 192 ? -10.421 -12.483 -3.688 1.00 91.31 192 ILE A CA 1
ATOM 1369 C C . ILE A 1 192 ? -11.685 -11.722 -4.106 1.00 91.31 192 ILE A C 1
ATOM 1371 O O . ILE A 1 192 ? -12.741 -12.328 -4.248 1.00 91.31 192 ILE A O 1
ATOM 1375 N N . SER A 1 193 ? -11.591 -10.406 -4.318 1.00 90.25 193 SER A N 1
ATOM 1376 C CA . SER A 1 193 ? -12.707 -9.564 -4.757 1.00 90.25 193 SER A CA 1
ATOM 1377 C C . SER A 1 193 ? -12.256 -8.508 -5.762 1.00 90.25 193 SER A C 1
ATOM 1379 O O . SER A 1 193 ? -11.122 -8.022 -5.728 1.00 90.25 193 SER A O 1
ATOM 1381 N N . VAL A 1 194 ? -13.166 -8.144 -6.667 1.00 89.12 194 VAL A N 1
ATOM 1382 C CA . VAL A 1 194 ? -12.956 -7.051 -7.620 1.00 89.12 194 VAL A CA 1
ATOM 1383 C C . VAL A 1 194 ? -13.003 -5.737 -6.868 1.00 89.12 194 VAL A C 1
ATOM 1385 O O . VAL A 1 194 ? -13.977 -5.452 -6.170 1.00 89.12 194 VAL A O 1
ATOM 1388 N N . GLY A 1 195 ? -11.922 -4.964 -6.986 1.00 81.69 195 GLY A N 1
ATOM 1389 C CA . GLY A 1 195 ? -11.812 -3.669 -6.340 1.00 81.69 195 GLY A CA 1
ATOM 1390 C C . GLY A 1 195 ? -12.168 -3.718 -4.859 1.00 81.69 195 GLY A C 1
ATOM 1391 O O . GLY A 1 195 ? -12.780 -2.769 -4.402 1.00 81.69 195 GLY A O 1
ATOM 1392 N N . GLY A 1 196 ? -11.876 -4.807 -4.131 1.00 86.19 196 GLY A N 1
ATOM 1393 C CA . GLY A 1 196 ? -12.041 -4.922 -2.675 1.00 86.19 196 GLY A CA 1
ATOM 1394 C C . GLY A 1 196 ? -13.475 -4.965 -2.128 1.00 86.19 196 GLY A C 1
ATOM 1395 O O . GLY A 1 196 ? -13.633 -4.875 -0.909 1.00 86.19 196 GLY A O 1
ATOM 1396 N N . VAL A 1 197 ? -14.501 -5.056 -2.983 1.00 91.12 197 VAL A N 1
ATOM 1397 C CA . VAL A 1 197 ? -15.914 -5.015 -2.561 1.00 91.12 197 VAL A CA 1
ATOM 1398 C C . VAL A 1 197 ? -16.235 -6.174 -1.614 1.00 91.12 197 VAL A C 1
ATOM 1400 O O . VAL A 1 197 ? -15.860 -7.320 -1.862 1.00 91.12 197 VAL A O 1
ATOM 1403 N N . GLY A 1 198 ? -16.902 -5.866 -0.503 1.00 92.62 198 GLY A N 1
ATOM 1404 C CA . GLY A 1 198 ? -17.263 -6.807 0.557 1.00 92.62 198 GLY A CA 1
ATOM 1405 C C . GLY A 1 198 ? -16.107 -7.097 1.515 1.00 92.62 198 GLY A C 1
ATOM 1406 O O . GLY A 1 198 ? -16.320 -7.200 2.719 1.00 92.62 198 GLY A O 1
ATOM 1407 N N . VAL A 1 199 ? -14.871 -7.178 1.014 1.00 95.31 199 VAL A N 1
ATOM 1408 C CA . VAL A 1 199 ? -13.682 -7.453 1.836 1.00 95.31 199 VAL A CA 1
ATOM 1409 C C . VAL A 1 199 ? -13.350 -6.273 2.741 1.00 95.31 199 VAL A C 1
ATOM 1411 O O . VAL A 1 199 ? -13.096 -6.475 3.928 1.00 95.31 199 VAL A O 1
ATOM 1414 N N . ARG A 1 200 ? -13.367 -5.041 2.216 1.00 95.62 200 ARG A N 1
ATOM 1415 C CA . ARG A 1 200 ? -13.108 -3.848 3.040 1.00 95.62 200 ARG A CA 1
ATOM 1416 C C . ARG A 1 200 ? -14.161 -3.675 4.113 1.00 95.62 200 ARG A C 1
ATOM 1418 O O . ARG A 1 200 ? -13.833 -3.448 5.272 1.00 95.62 200 ARG A O 1
ATOM 1425 N N . GLU A 1 201 ? -15.414 -3.748 3.688 1.00 97.12 201 GLU A N 1
ATOM 1426 C CA . GLU A 1 201 ? -16.575 -3.478 4.513 1.00 97.12 201 GLU A CA 1
ATOM 1427 C C . GLU A 1 201 ? -16.685 -4.558 5.593 1.00 97.12 201 GLU A C 1
ATOM 1429 O O . GLU A 1 201 ? -16.786 -4.236 6.772 1.00 97.12 201 GLU A O 1
ATOM 1434 N N . GLY A 1 202 ? -16.510 -5.830 5.218 1.00 97.25 202 GLY A N 1
ATOM 1435 C CA . GLY A 1 202 ? -16.442 -6.947 6.156 1.00 97.25 202 GLY A CA 1
ATOM 1436 C C . GLY A 1 202 ? -15.280 -6.831 7.144 1.00 97.25 202 GLY A C 1
ATOM 1437 O O . GLY A 1 202 ? -15.473 -7.068 8.332 1.00 97.25 202 GLY A O 1
ATOM 1438 N N . THR A 1 203 ? -14.095 -6.400 6.691 1.00 97.06 203 THR A N 1
ATOM 1439 C CA . THR A 1 203 ? -12.943 -6.164 7.583 1.00 97.06 203 THR A CA 1
ATOM 1440 C C . THR A 1 203 ? -13.238 -5.046 8.582 1.00 97.06 203 THR A C 1
ATOM 1442 O O . THR A 1 203 ? -12.981 -5.205 9.773 1.00 97.06 203 THR A O 1
ATOM 1445 N N . ALA A 1 204 ? -13.815 -3.930 8.127 1.00 97.88 204 ALA A N 1
ATOM 1446 C CA . ALA A 1 204 ? -14.189 -2.823 9.002 1.00 97.88 204 ALA A CA 1
ATOM 1447 C C . ALA A 1 204 ? -15.236 -3.245 10.038 1.00 97.88 204 ALA A C 1
ATOM 1449 O O . ALA A 1 204 ? -15.056 -2.977 11.223 1.00 97.88 204 ALA A O 1
ATOM 1450 N N . VAL A 1 205 ? -16.295 -3.942 9.610 1.00 98.12 205 VAL A N 1
ATOM 1451 C CA . VAL A 1 205 ? -17.349 -4.452 10.499 1.00 98.12 205 VAL A CA 1
ATOM 1452 C C . VAL A 1 205 ? -16.774 -5.420 11.527 1.00 98.12 205 VAL A C 1
ATOM 1454 O O . VAL A 1 205 ? -17.033 -5.253 12.714 1.00 98.12 205 VAL A O 1
ATOM 1457 N N . ALA A 1 206 ? -15.964 -6.392 11.101 1.00 96.38 206 ALA A N 1
ATOM 1458 C CA . ALA A 1 206 ? -15.397 -7.396 11.997 1.00 96.38 206 ALA A CA 1
ATOM 1459 C C . ALA A 1 206 ? -14.519 -6.774 13.093 1.00 96.38 206 ALA A C 1
ATOM 1461 O O . ALA A 1 206 ? -14.625 -7.166 14.252 1.00 96.38 206 ALA A O 1
ATOM 1462 N N . LEU A 1 207 ? -13.677 -5.796 12.742 1.00 95.44 207 LEU A N 1
ATOM 1463 C CA . LEU A 1 207 ? -12.765 -5.167 13.700 1.00 95.44 207 LEU A CA 1
ATOM 1464 C C . LEU A 1 207 ? -13.463 -4.126 14.569 1.00 95.44 207 LEU A C 1
ATOM 1466 O O . LEU A 1 207 ? -13.251 -4.091 15.772 1.00 95.44 207 LEU A O 1
ATOM 1470 N N . LEU A 1 208 ? -14.309 -3.273 13.995 1.00 96.31 208 LEU A N 1
ATOM 1471 C CA . LEU A 1 208 ? -14.948 -2.208 14.767 1.00 96.31 208 LEU A CA 1
ATOM 1472 C C . LEU A 1 208 ? -16.076 -2.733 15.672 1.00 96.31 208 LEU A C 1
ATOM 1474 O O . LEU A 1 208 ? -16.369 -2.111 16.694 1.00 96.31 208 LEU A O 1
ATOM 1478 N N . ALA A 1 209 ? -16.642 -3.907 15.374 1.00 96.00 209 ALA A N 1
ATOM 1479 C CA . ALA A 1 209 ? -17.562 -4.591 16.281 1.00 96.00 209 ALA A CA 1
ATOM 1480 C C . ALA A 1 209 ? -16.907 -4.945 17.629 1.00 96.00 209 ALA A C 1
ATOM 1482 O O . ALA A 1 209 ? -17.585 -4.904 18.655 1.00 96.00 209 ALA A O 1
ATOM 1483 N N . THR A 1 210 ? -15.594 -5.225 17.668 1.00 93.31 210 THR A N 1
ATOM 1484 C CA . THR A 1 210 ? -14.893 -5.563 18.925 1.00 93.31 210 THR A CA 1
ATOM 1485 C C . THR A 1 210 ? -14.787 -4.379 19.886 1.00 93.31 210 THR A C 1
ATOM 1487 O O . THR A 1 210 ? -14.534 -4.572 21.071 1.00 93.31 210 THR A O 1
ATOM 1490 N N . VAL A 1 211 ? -15.000 -3.160 19.384 1.00 93.56 211 VAL A N 1
ATOM 1491 C CA . VAL A 1 211 ? -15.023 -1.912 20.159 1.00 93.56 211 VAL A CA 1
ATOM 1492 C C . VAL A 1 211 ? -16.415 -1.266 20.162 1.00 93.56 211 VAL A C 1
ATOM 1494 O O . VAL A 1 211 ? -16.553 -0.079 20.440 1.00 93.56 211 VAL A O 1
ATOM 1497 N N . GLY A 1 212 ? -17.459 -2.046 19.858 1.00 94.81 212 GLY A N 1
ATOM 1498 C CA . GLY A 1 212 ? -18.858 -1.640 20.018 1.00 94.81 212 GLY A CA 1
ATOM 1499 C C . GLY A 1 212 ? -19.419 -0.727 18.922 1.00 94.81 212 GLY A C 1
ATOM 1500 O O . GLY A 1 212 ? -20.500 -0.167 19.098 1.00 94.81 212 GLY A O 1
ATOM 1501 N N . VAL A 1 213 ? -18.734 -0.563 17.787 1.00 97.69 213 VAL A N 1
ATOM 1502 C CA . VAL A 1 213 ? -19.271 0.209 16.655 1.00 97.69 213 VAL A CA 1
ATOM 1503 C C . VAL A 1 213 ? -20.297 -0.628 15.895 1.00 97.69 213 VAL A C 1
ATOM 1505 O O . VAL A 1 213 ? -20.082 -1.809 15.619 1.00 97.69 213 VAL A O 1
ATOM 1508 N N . SER A 1 214 ? -21.413 -0.004 15.510 1.00 98.12 214 SER A N 1
ATOM 1509 C CA . SER A 1 214 ? -22.461 -0.687 14.755 1.00 98.12 214 SER A CA 1
ATOM 1510 C C . SER A 1 214 ? -21.985 -1.113 13.354 1.00 98.12 214 SER A C 1
ATOM 1512 O O . SER A 1 214 ? -21.217 -0.385 12.710 1.00 98.12 214 SER A O 1
ATOM 1514 N N . PRO A 1 215 ? -22.484 -2.243 12.812 1.00 98.06 215 PRO A N 1
ATOM 1515 C CA . PRO A 1 215 ? -22.138 -2.683 11.460 1.00 98.06 215 PRO A CA 1
ATOM 1516 C C . PRO A 1 215 ? -22.430 -1.630 10.385 1.00 98.06 215 PRO A C 1
ATOM 1518 O O . PRO A 1 215 ? -21.651 -1.469 9.446 1.00 98.06 215 PRO A O 1
ATOM 1521 N N . THR A 1 216 ? -23.519 -0.871 10.540 1.00 98.25 216 THR A N 1
ATOM 1522 C CA . THR A 1 216 ? -23.901 0.213 9.624 1.00 98.25 216 THR A CA 1
ATOM 1523 C C . THR A 1 216 ? -22.844 1.315 9.584 1.00 98.25 216 THR A C 1
ATOM 1525 O O . THR A 1 216 ? -22.398 1.697 8.503 1.00 98.25 216 THR A O 1
ATOM 1528 N N . ALA A 1 217 ? -22.399 1.798 10.748 1.00 98.25 217 ALA A N 1
ATOM 1529 C CA . ALA A 1 217 ? -21.405 2.866 10.832 1.00 98.25 217 ALA A CA 1
ATOM 1530 C C . ALA A 1 217 ? -20.023 2.404 10.335 1.00 98.25 217 ALA A C 1
ATOM 1532 O O . ALA A 1 217 ? -19.361 3.121 9.584 1.00 98.25 217 ALA A O 1
ATOM 1533 N N . ALA A 1 218 ? -19.620 1.177 10.682 1.00 98.38 218 ALA A N 1
ATOM 1534 C CA . ALA A 1 218 ? -18.374 0.574 10.209 1.00 98.38 218 ALA A CA 1
ATOM 1535 C C . ALA A 1 218 ? -18.360 0.378 8.680 1.00 98.38 218 ALA A C 1
ATOM 1537 O O . ALA A 1 218 ? -17.373 0.696 8.013 1.00 98.38 218 ALA A O 1
ATOM 1538 N N . THR A 1 219 ? -19.476 -0.090 8.111 1.00 98.38 219 THR A N 1
ATOM 1539 C CA . THR A 1 219 ? -19.637 -0.228 6.655 1.00 98.38 219 THR A CA 1
ATOM 1540 C C . THR A 1 219 ? -19.560 1.132 5.970 1.00 98.38 219 THR A C 1
ATOM 1542 O O . THR A 1 219 ? -18.838 1.283 4.985 1.00 98.38 219 THR A O 1
ATOM 1545 N N . LEU A 1 220 ? -20.253 2.140 6.510 1.00 98.25 220 LEU A N 1
ATOM 1546 C CA . LEU A 1 220 ? -20.243 3.494 5.960 1.00 98.25 220 LEU A CA 1
ATOM 1547 C C . LEU A 1 220 ? -18.830 4.094 5.953 1.00 98.25 220 LEU A C 1
ATOM 1549 O O . LEU A 1 220 ? -18.416 4.655 4.939 1.00 98.25 220 LEU A O 1
ATOM 1553 N N . MET A 1 221 ? -18.062 3.913 7.032 1.00 98.44 221 MET A N 1
ATOM 1554 C CA . MET A 1 221 ? -16.654 4.321 7.100 1.00 98.44 221 MET A CA 1
ATOM 1555 C C . MET A 1 221 ? -15.823 3.677 5.980 1.00 98.44 221 MET A C 1
ATOM 1557 O O . MET A 1 221 ? -15.105 4.374 5.265 1.00 98.44 221 MET A O 1
ATOM 1561 N N . ALA A 1 222 ? -15.937 2.359 5.788 1.00 98.06 222 ALA A N 1
ATOM 1562 C CA . ALA A 1 222 ? -15.186 1.641 4.758 1.00 98.06 222 ALA A CA 1
ATOM 1563 C C . ALA A 1 222 ? -15.555 2.088 3.333 1.00 98.06 222 ALA A C 1
ATOM 1565 O O . ALA A 1 222 ? -14.668 2.302 2.501 1.00 98.06 222 ALA A O 1
ATOM 1566 N N . VAL A 1 223 ? -16.852 2.270 3.061 1.00 97.75 223 VAL A N 1
ATOM 1567 C CA . VAL A 1 223 ? -17.351 2.726 1.756 1.00 97.75 223 VAL A CA 1
ATOM 1568 C C . VAL A 1 223 ? -16.877 4.146 1.461 1.00 97.75 223 VAL A C 1
ATOM 1570 O O . VAL A 1 223 ? -16.323 4.392 0.390 1.00 97.75 223 VAL A O 1
ATOM 1573 N N . LEU A 1 224 ? -17.030 5.077 2.408 1.00 97.94 224 LEU A N 1
ATOM 1574 C CA . LEU A 1 224 ? -16.557 6.452 2.234 1.00 97.94 224 LEU A CA 1
ATOM 1575 C C . LEU A 1 224 ? -15.036 6.504 2.061 1.00 97.94 224 LEU A C 1
ATOM 1577 O O . LEU A 1 224 ? -14.549 7.247 1.209 1.00 97.94 224 LEU A O 1
ATOM 1581 N N . GLY A 1 225 ? -14.289 5.682 2.804 1.00 97.56 225 GLY A N 1
ATOM 1582 C CA . GLY A 1 225 ? -12.835 5.602 2.675 1.00 97.56 225 GLY A CA 1
ATOM 1583 C C . GLY A 1 225 ? -12.405 5.120 1.288 1.00 97.56 225 GLY A C 1
ATOM 1584 O O . GLY A 1 225 ? -11.489 5.679 0.684 1.00 97.56 225 GLY A O 1
ATOM 1585 N N . TYR A 1 226 ? -13.114 4.135 0.729 1.00 95.88 226 TYR A N 1
ATOM 1586 C CA . TYR A 1 226 ? -12.905 3.701 -0.651 1.00 95.88 226 TYR A CA 1
ATOM 1587 C C . TYR A 1 226 ? -13.226 4.807 -1.665 1.00 95.88 226 TYR A C 1
ATOM 1589 O O . TYR A 1 226 ? -12.396 5.105 -2.528 1.00 95.88 226 TYR A O 1
ATOM 1597 N N . LEU A 1 227 ? -14.392 5.449 -1.544 1.00 96.19 227 LEU A N 1
ATOM 1598 C CA . LEU A 1 227 ? -14.811 6.517 -2.454 1.00 96.19 227 LEU A CA 1
ATOM 1599 C C . LEU A 1 227 ? -13.841 7.706 -2.430 1.00 96.19 227 LEU A C 1
ATOM 1601 O O . LEU A 1 227 ? -13.512 8.239 -3.489 1.00 96.19 227 LEU A O 1
ATOM 1605 N N . ALA A 1 228 ? -13.307 8.064 -1.260 1.00 97.00 228 ALA A N 1
ATOM 1606 C CA . ALA A 1 228 ? -12.309 9.123 -1.109 1.00 97.00 228 ALA A CA 1
ATOM 1607 C C . ALA A 1 228 ? -10.992 8.832 -1.860 1.00 97.00 228 ALA A C 1
ATOM 1609 O O . ALA A 1 228 ? -10.292 9.759 -2.266 1.00 97.00 228 ALA A O 1
ATOM 1610 N N . MET A 1 229 ? -10.661 7.558 -2.105 1.00 95.00 229 MET A N 1
ATOM 1611 C CA . MET A 1 229 ? -9.474 7.150 -2.874 1.00 95.00 229 MET A CA 1
ATOM 1612 C C . MET A 1 229 ? -9.707 7.038 -4.387 1.00 95.00 229 MET A C 1
ATOM 1614 O O . MET A 1 229 ? -8.744 6.816 -5.137 1.00 95.00 229 MET A O 1
ATOM 1618 N N . GLN A 1 230 ? -10.956 7.174 -4.837 1.00 95.44 230 GLN A N 1
ATOM 1619 C CA . GLN A 1 230 ? -11.361 6.987 -6.225 1.00 95.44 230 GLN A CA 1
ATOM 1620 C C . GLN A 1 230 ? -11.160 8.188 -7.174 1.00 95.44 230 GLN A C 1
ATOM 1622 O O . GLN A 1 230 ? -11.058 7.934 -8.378 1.00 95.44 230 GLN A O 1
ATOM 1627 N N . PRO A 1 231 ? -11.009 9.461 -6.740 1.00 97.00 231 PRO A N 1
ATOM 1628 C CA . PRO A 1 231 ? -10.824 10.576 -7.673 1.00 97.00 231 PRO A CA 1
ATOM 1629 C C . PRO A 1 231 ? -9.694 10.378 -8.705 1.00 97.00 231 PRO A C 1
ATOM 1631 O O . PRO A 1 231 ? -9.942 10.608 -9.889 1.00 97.00 231 PRO A O 1
ATOM 1634 N N . PRO A 1 232 ? -8.496 9.858 -8.353 1.00 95.94 232 PRO A N 1
ATOM 1635 C CA . PRO A 1 232 ? -7.456 9.576 -9.347 1.00 95.94 232 PRO A CA 1
ATOM 1636 C C . PRO A 1 232 ? -7.875 8.540 -10.403 1.00 95.94 232 PRO A C 1
ATOM 1638 O O . PRO A 1 232 ? -7.493 8.656 -11.565 1.00 95.94 232 PRO A O 1
ATOM 1641 N N . ALA A 1 233 ? -8.669 7.534 -10.020 1.00 95.94 233 ALA A N 1
ATOM 1642 C CA . ALA A 1 233 ? -9.191 6.542 -10.956 1.00 95.94 233 ALA A CA 1
ATOM 1643 C C . ALA A 1 233 ? -10.203 7.180 -11.920 1.00 95.94 233 ALA A C 1
ATOM 1645 O O . ALA A 1 233 ? -10.123 6.963 -13.124 1.00 95.94 233 ALA A O 1
ATOM 1646 N N . LEU A 1 234 ? -11.108 8.026 -11.420 1.00 96.81 234 LEU A N 1
ATOM 1647 C CA . LEU A 1 234 ? -12.084 8.734 -12.260 1.00 96.81 234 LEU A CA 1
ATOM 1648 C C . LEU A 1 234 ? -11.402 9.663 -13.272 1.00 96.81 234 LEU A C 1
ATOM 1650 O O . LEU A 1 234 ? -11.765 9.667 -14.449 1.00 96.81 234 LEU A O 1
ATOM 1654 N N . LEU A 1 235 ? -10.363 10.387 -12.843 1.00 97.06 235 LEU A N 1
ATOM 1655 C CA . LEU A 1 235 ? -9.529 11.186 -13.745 1.00 97.06 235 LEU A CA 1
ATOM 1656 C C . LEU A 1 235 ? -8.875 10.314 -14.824 1.00 97.06 235 LEU A C 1
ATOM 1658 O O . LEU A 1 235 ? -8.859 10.691 -15.993 1.00 97.06 235 LEU A O 1
ATOM 1662 N N . GLY A 1 236 ? -8.392 9.126 -14.456 1.00 96.88 236 GLY A N 1
ATOM 1663 C CA . GLY A 1 236 ? -7.898 8.127 -15.400 1.00 96.88 236 GLY A CA 1
ATOM 1664 C C . GLY A 1 236 ? -8.923 7.733 -16.460 1.00 96.88 236 GLY A C 1
ATOM 1665 O O . GLY A 1 236 ? -8.604 7.754 -17.647 1.00 96.88 236 GLY A O 1
ATOM 1666 N N . GLY A 1 237 ? -10.159 7.442 -16.048 1.00 96.31 237 GLY A N 1
ATOM 1667 C CA . GLY A 1 237 ? -11.259 7.125 -16.962 1.00 96.31 237 GLY A CA 1
ATOM 1668 C C . GLY A 1 237 ? -11.558 8.271 -17.932 1.00 96.31 237 GLY A C 1
ATOM 1669 O O . GLY A 1 237 ? -11.676 8.050 -19.137 1.00 96.31 237 GLY A O 1
ATOM 1670 N N . LEU A 1 238 ? -11.569 9.516 -17.443 1.00 96.19 238 LEU A N 1
ATOM 1671 C CA . LEU A 1 238 ? -11.736 10.698 -18.295 1.00 96.19 238 LEU A CA 1
ATOM 1672 C C . LEU A 1 238 ? -10.595 10.847 -19.316 1.00 96.19 238 LEU A C 1
ATOM 1674 O O . LEU A 1 238 ? -10.844 11.186 -20.475 1.00 96.19 238 LEU A O 1
ATOM 1678 N N . LEU A 1 239 ? -9.349 10.574 -18.914 1.00 94.62 239 LEU A N 1
ATOM 1679 C CA . LEU A 1 239 ? -8.203 10.580 -19.828 1.00 94.62 239 LEU A CA 1
ATOM 1680 C C . LEU A 1 239 ? -8.322 9.490 -20.905 1.00 94.62 239 LEU A C 1
ATOM 1682 O O . LEU A 1 239 ? -7.970 9.756 -22.053 1.00 94.62 239 LEU A O 1
ATOM 1686 N N . MET A 1 240 ? -8.848 8.304 -20.570 1.00 93.94 240 MET A N 1
ATOM 1687 C CA . MET A 1 240 ? -9.101 7.241 -21.556 1.00 93.94 240 MET A CA 1
ATOM 1688 C C . MET A 1 240 ? -10.148 7.657 -22.593 1.00 93.94 240 MET A C 1
ATOM 1690 O O . MET A 1 240 ? -9.947 7.424 -23.779 1.00 93.94 240 MET A O 1
ATOM 1694 N N . LEU A 1 241 ? -11.228 8.331 -22.180 1.00 93.44 241 LEU A N 1
ATOM 1695 C CA . LEU A 1 241 ? -12.267 8.802 -23.108 1.00 93.44 241 LEU A CA 1
ATOM 1696 C C . LEU A 1 241 ? -11.748 9.848 -24.107 1.00 93.44 241 LEU A C 1
ATOM 1698 O O . LEU A 1 241 ? -12.226 9.919 -25.240 1.00 93.44 241 LEU A O 1
ATOM 1702 N N . ARG A 1 242 ? -10.768 10.661 -23.693 1.00 90.06 242 ARG A N 1
ATOM 1703 C CA . ARG A 1 242 ? -10.121 11.662 -24.556 1.00 90.06 242 ARG A CA 1
ATOM 1704 C C . ARG A 1 242 ? -9.116 11.040 -25.526 1.00 90.06 242 ARG A C 1
ATOM 1706 O O . ARG A 1 242 ? -8.931 11.563 -26.620 1.00 90.06 242 ARG A O 1
ATOM 1713 N N . GLN A 1 243 ? -8.501 9.918 -25.159 1.00 73.88 243 GLN A N 1
ATOM 1714 C CA . GLN A 1 243 ? -7.635 9.135 -26.039 1.00 73.88 243 GLN A CA 1
ATOM 1715 C C . GLN A 1 243 ? -8.472 8.194 -26.917 1.00 73.88 243 GLN A C 1
ATOM 1717 O O . GLN A 1 243 ? -8.443 6.974 -26.771 1.00 73.88 243 GLN A O 1
ATOM 1722 N N . ARG A 1 244 ? -9.218 8.755 -27.877 1.00 48.41 244 ARG A N 1
ATOM 1723 C CA . ARG A 1 244 ? -9.700 7.967 -29.019 1.00 48.41 244 ARG A CA 1
ATOM 1724 C C . ARG A 1 244 ? -8.485 7.607 -29.873 1.00 48.41 244 ARG A C 1
ATOM 1726 O O . ARG A 1 244 ? -8.032 8.432 -30.658 1.00 48.41 244 ARG A O 1
ATOM 1733 N N . HIS A 1 245 ? -7.923 6.414 -29.704 1.00 49.59 245 HIS A N 1
ATOM 1734 C CA . HIS A 1 245 ? -6.933 5.909 -30.652 1.00 49.59 245 HIS A CA 1
ATOM 1735 C C . HIS A 1 245 ? -7.616 5.675 -32.011 1.00 49.59 245 HIS A C 1
ATOM 1737 O O . HIS A 1 245 ? -8.576 4.900 -32.065 1.00 49.59 245 HIS A O 1
ATOM 1743 N N . PRO A 1 246 ? -7.122 6.254 -33.122 1.00 41.94 246 PRO A N 1
ATOM 1744 C CA . PRO A 1 246 ? -7.189 5.559 -34.398 1.00 41.94 246 PRO A CA 1
ATOM 1745 C C . PRO A 1 246 ? -6.498 4.216 -34.165 1.00 41.94 246 PRO A C 1
ATOM 1747 O O . PRO A 1 246 ? -5.365 4.188 -33.675 1.00 41.94 246 PRO A O 1
ATOM 1750 N N . ARG A 1 247 ? -7.183 3.101 -34.434 1.00 39.53 247 ARG A N 1
ATOM 1751 C CA . ARG A 1 247 ? -6.485 1.818 -34.541 1.00 39.53 247 ARG A CA 1
ATOM 1752 C C . ARG A 1 247 ? -5.359 2.049 -35.554 1.00 39.53 247 ARG A C 1
ATOM 1754 O O . ARG A 1 247 ? -5.675 2.499 -36.653 1.00 39.53 247 ARG A O 1
ATOM 1761 N N . PRO A 1 248 ? -4.080 1.801 -35.224 1.00 45.00 248 PRO A N 1
ATOM 1762 C CA . PRO A 1 248 ? -3.142 1.526 -36.291 1.00 45.00 248 PRO A CA 1
ATOM 1763 C C . PRO A 1 248 ? -3.763 0.339 -37.013 1.00 45.00 248 PRO A C 1
ATOM 1765 O O . PRO A 1 248 ? -4.010 -0.688 -36.370 1.00 45.00 248 PRO A O 1
ATOM 1768 N N . ASP A 1 249 ? -4.121 0.513 -38.286 1.00 40.91 249 ASP A N 1
ATOM 1769 C CA . ASP A 1 249 ? -4.441 -0.619 -39.139 1.00 40.91 249 ASP A CA 1
ATOM 1770 C C . ASP A 1 249 ? -3.361 -1.648 -38.857 1.00 40.91 249 ASP A C 1
ATOM 1772 O O . ASP A 1 249 ? -2.167 -1.339 -38.927 1.00 40.91 249 ASP A O 1
ATOM 1776 N N . ALA A 1 250 ? -3.776 -2.821 -38.381 1.00 43.81 250 ALA A N 1
ATOM 1777 C CA . ALA A 1 250 ? -2.858 -3.917 -38.201 1.00 43.81 250 ALA A CA 1
ATOM 1778 C C . ALA A 1 250 ? -2.277 -4.159 -39.589 1.00 43.81 250 ALA A C 1
ATOM 1780 O O . ALA A 1 250 ? -2.941 -4.755 -40.437 1.00 43.81 250 ALA A O 1
ATOM 1781 N N . ALA A 1 251 ? -1.081 -3.619 -39.846 1.00 47.91 251 ALA A N 1
ATOM 1782 C CA . ALA A 1 251 ? -0.331 -3.955 -41.032 1.00 47.91 251 ALA A CA 1
ATOM 1783 C C . ALA A 1 251 ? -0.317 -5.486 -41.041 1.00 47.91 251 ALA A C 1
ATOM 1785 O O . ALA A 1 251 ? 0.054 -6.072 -40.012 1.00 47.91 251 ALA A O 1
ATOM 1786 N N . PRO A 1 252 ? -0.842 -6.130 -42.100 1.00 42.75 252 PRO A N 1
ATOM 1787 C CA . PRO A 1 252 ? -0.964 -7.573 -42.126 1.00 42.75 252 PRO A CA 1
ATOM 1788 C C . PRO A 1 252 ? 0.396 -8.137 -41.748 1.00 42.75 252 PRO A C 1
ATOM 1790 O O . PRO A 1 252 ? 1.412 -7.732 -42.315 1.00 42.75 252 PRO A O 1
ATOM 1793 N N . ILE A 1 253 ? 0.415 -8.994 -40.725 1.00 49.75 253 ILE A N 1
ATOM 1794 C CA . ILE A 1 253 ? 1.618 -9.707 -40.316 1.00 49.75 253 ILE A CA 1
ATOM 1795 C C . ILE A 1 253 ? 2.060 -10.460 -41.565 1.00 49.75 253 ILE A C 1
ATOM 1797 O O . ILE A 1 253 ? 1.455 -11.470 -41.925 1.00 49.75 253 ILE A O 1
ATOM 1801 N N . ALA A 1 254 ? 3.056 -9.923 -42.270 1.00 48.69 254 ALA A N 1
ATOM 1802 C CA . ALA A 1 254 ? 3.655 -10.616 -43.387 1.00 48.69 254 ALA A CA 1
ATOM 1803 C C . ALA A 1 254 ? 4.161 -11.944 -42.816 1.00 48.69 254 ALA A C 1
ATOM 1805 O O . ALA A 1 254 ? 4.880 -11.921 -41.810 1.00 48.69 254 ALA A O 1
ATOM 1806 N N . PRO A 1 255 ? 3.751 -13.096 -43.369 1.00 42.56 255 PRO A N 1
ATOM 1807 C CA . PRO A 1 255 ? 4.248 -14.369 -42.894 1.00 42.56 255 PRO A CA 1
ATOM 1808 C C . PRO A 1 255 ? 5.768 -14.345 -43.045 1.00 42.56 255 PRO A C 1
ATOM 1810 O O . PRO A 1 255 ? 6.295 -14.332 -44.155 1.00 42.56 255 PRO A O 1
ATOM 1813 N N . SER A 1 256 ? 6.479 -14.309 -41.919 1.00 48.22 256 SER A N 1
ATOM 1814 C CA . SER A 1 256 ? 7.917 -14.531 -41.871 1.00 48.22 256 SER A CA 1
ATOM 1815 C C . SER A 1 256 ? 8.164 -16.014 -42.136 1.00 48.22 256 SER A C 1
ATOM 1817 O O . SER A 1 256 ? 8.453 -16.787 -41.223 1.00 48.22 256 SER A O 1
ATOM 1819 N N . ALA A 1 257 ? 7.975 -16.433 -43.383 1.00 44.19 257 ALA A N 1
ATOM 1820 C CA . ALA A 1 257 ? 8.573 -17.658 -43.862 1.00 44.19 257 ALA A CA 1
ATOM 1821 C C . ALA A 1 257 ? 10.083 -17.394 -43.962 1.00 44.19 257 ALA A C 1
ATOM 1823 O O . ALA A 1 257 ? 10.483 -16.389 -44.557 1.00 44.19 257 ALA A O 1
ATOM 1824 N N . PRO A 1 258 ? 10.948 -18.246 -43.395 1.00 42.22 258 PRO A N 1
ATOM 1825 C CA . PRO A 1 258 ? 12.336 -18.231 -43.804 1.00 42.22 258 PRO A CA 1
ATOM 1826 C C . PRO A 1 258 ? 12.355 -18.648 -45.277 1.00 42.22 258 PRO A C 1
ATOM 1828 O O . PRO A 1 258 ? 12.054 -19.795 -45.605 1.00 42.22 258 PRO A O 1
ATOM 1831 N N . THR A 1 259 ? 12.678 -17.719 -46.177 1.00 42.38 259 THR A N 1
ATOM 1832 C CA . THR A 1 259 ? 13.106 -18.079 -47.528 1.00 42.38 259 THR A CA 1
ATOM 1833 C C . THR A 1 259 ? 14.383 -18.890 -47.364 1.00 42.38 259 THR A C 1
ATOM 1835 O O . THR A 1 259 ? 15.464 -18.342 -47.160 1.00 42.38 259 THR A O 1
ATOM 1838 N N . ILE A 1 260 ? 14.254 -20.215 -47.383 1.00 44.66 260 ILE A N 1
ATOM 1839 C CA . ILE A 1 260 ? 15.391 -21.100 -47.592 1.00 44.66 260 ILE A CA 1
ATOM 1840 C C . ILE A 1 260 ? 15.835 -20.833 -49.027 1.00 44.66 260 ILE A C 1
ATOM 1842 O O . ILE A 1 260 ? 15.231 -21.309 -49.985 1.00 44.66 260 ILE A O 1
ATOM 1846 N N . THR A 1 261 ? 16.866 -20.009 -49.176 1.00 42.81 261 THR A N 1
ATOM 1847 C CA . THR A 1 261 ? 17.569 -19.824 -50.439 1.00 42.81 261 THR A CA 1
ATOM 1848 C C . THR A 1 261 ? 18.223 -21.156 -50.803 1.00 42.81 261 THR A C 1
ATOM 1850 O O . THR A 1 261 ? 19.280 -21.504 -50.281 1.00 42.81 261 THR A O 1
ATOM 1853 N N . LEU A 1 262 ? 17.589 -21.926 -51.690 1.00 43.62 262 LEU A N 1
ATOM 1854 C CA . LEU A 1 262 ? 18.131 -23.149 -52.295 1.00 43.62 262 LEU A CA 1
ATOM 1855 C C . LEU A 1 262 ? 19.234 -22.816 -53.322 1.00 43.62 262 LEU A C 1
ATOM 1857 O O . LEU A 1 262 ? 19.176 -23.244 -54.467 1.00 43.62 262 LEU A O 1
ATOM 1861 N N . ALA A 1 263 ? 20.246 -22.037 -52.934 1.00 45.81 263 ALA A N 1
ATOM 1862 C CA . ALA A 1 263 ? 21.395 -21.710 -53.788 1.00 45.81 263 ALA A CA 1
ATOM 1863 C C . ALA A 1 263 ? 22.618 -22.610 -53.520 1.00 45.81 263 ALA A C 1
ATOM 1865 O O . ALA A 1 263 ? 23.744 -22.226 -53.814 1.00 45.81 263 ALA A O 1
ATOM 1866 N N . GLY A 1 264 ? 22.419 -23.801 -52.944 1.00 44.03 264 GLY A N 1
ATOM 1867 C CA . GLY A 1 264 ? 23.526 -24.677 -52.541 1.00 44.03 264 GLY A CA 1
ATOM 1868 C C . GLY A 1 264 ? 23.271 -26.179 -52.631 1.00 44.03 264 GLY A C 1
ATOM 1869 O O . GLY A 1 264 ? 24.085 -26.942 -52.124 1.00 44.03 264 GLY A O 1
ATOM 1870 N N . LEU A 1 265 ? 22.176 -26.628 -53.253 1.00 40.31 265 LEU A N 1
ATOM 1871 C CA . LEU A 1 265 ? 21.991 -28.052 -53.538 1.00 40.31 265 LEU A CA 1
ATOM 1872 C C . LEU A 1 265 ? 22.471 -28.332 -54.961 1.00 40.31 265 LEU A C 1
ATOM 1874 O O . LEU A 1 265 ? 21.821 -27.958 -55.935 1.00 40.31 265 LEU A O 1
ATOM 1878 N N . THR A 1 266 ? 23.627 -28.980 -55.072 1.00 49.97 266 THR A N 1
ATOM 1879 C CA . THR A 1 266 ? 24.032 -29.658 -56.301 1.00 49.97 266 THR A CA 1
ATOM 1880 C C . THR A 1 266 ? 22.954 -30.682 -56.680 1.00 49.97 266 THR A C 1
ATOM 1882 O O . THR A 1 266 ? 22.471 -31.406 -55.803 1.00 49.97 266 THR A O 1
ATOM 1885 N N . PRO A 1 267 ? 22.534 -30.760 -57.955 1.00 43.03 267 PRO A N 1
ATOM 1886 C CA . PRO A 1 267 ? 21.564 -31.759 -58.374 1.00 43.03 267 PRO A CA 1
ATOM 1887 C C . PRO A 1 267 ? 22.182 -33.149 -58.200 1.00 43.03 267 PRO A C 1
ATOM 1889 O O . PRO A 1 267 ? 23.256 -33.439 -58.728 1.00 43.03 267 PRO A O 1
ATOM 1892 N N . ILE A 1 268 ? 21.511 -33.999 -57.424 1.00 45.41 268 ILE A N 1
ATOM 1893 C CA . ILE A 1 268 ? 21.818 -35.425 -57.353 1.00 45.41 268 ILE A CA 1
ATOM 1894 C C . ILE A 1 268 ? 21.513 -35.994 -58.740 1.00 45.41 268 ILE A C 1
ATOM 1896 O O . ILE A 1 268 ? 20.391 -35.869 -59.227 1.00 45.41 268 ILE A O 1
ATOM 1900 N N . ALA A 1 269 ? 22.534 -36.562 -59.378 1.00 46.09 269 ALA A N 1
ATOM 1901 C CA . ALA A 1 269 ? 22.421 -37.234 -60.662 1.00 46.09 269 ALA A CA 1
ATOM 1902 C C . ALA A 1 269 ? 21.318 -38.304 -60.625 1.00 46.09 269 ALA A C 1
ATOM 1904 O O . ALA A 1 269 ? 21.202 -39.064 -59.660 1.00 46.09 269 ALA A O 1
ATOM 1905 N N . GLU A 1 270 ? 20.516 -38.341 -61.687 1.00 40.47 270 GLU A N 1
ATOM 1906 C CA . GLU A 1 270 ? 19.449 -39.310 -61.912 1.00 40.47 270 GLU A CA 1
ATOM 1907 C C . GLU A 1 270 ? 19.981 -40.746 -61.792 1.00 40.47 270 GLU A C 1
ATOM 1909 O O . GLU A 1 270 ? 20.840 -41.182 -62.559 1.00 40.47 270 GLU A O 1
ATOM 1914 N N . ALA A 1 271 ? 19.451 -41.500 -60.828 1.00 43.44 271 ALA A N 1
ATOM 1915 C CA . ALA A 1 271 ? 19.577 -42.949 -60.814 1.00 43.44 271 ALA A CA 1
ATOM 1916 C C . ALA A 1 271 ? 18.546 -43.538 -61.798 1.00 43.44 271 ALA A C 1
ATOM 1918 O O . ALA A 1 271 ? 17.375 -43.152 -61.741 1.00 43.44 271 ALA A O 1
ATOM 1919 N N . PRO A 1 272 ? 18.935 -44.458 -62.698 1.00 40.53 272 PRO A N 1
ATOM 1920 C CA . PRO A 1 272 ? 18.033 -44.971 -63.715 1.00 40.53 272 PRO A CA 1
ATOM 1921 C C . PRO A 1 272 ? 16.912 -45.837 -63.122 1.00 40.53 272 PRO A C 1
ATOM 1923 O O . PRO A 1 272 ? 17.108 -46.676 -62.243 1.00 40.53 272 PRO A O 1
ATOM 1926 N N . LEU A 1 273 ? 15.729 -45.588 -63.674 1.00 40.47 273 LEU A N 1
ATOM 1927 C CA . LEU A 1 273 ? 14.420 -46.187 -63.447 1.00 40.47 273 LEU A CA 1
ATOM 1928 C C . LEU A 1 273 ? 14.458 -47.732 -63.488 1.00 40.47 273 LEU A C 1
ATOM 1930 O O . LEU A 1 273 ? 14.553 -48.323 -64.563 1.00 40.47 273 LEU A O 1
ATOM 1934 N N . LEU A 1 274 ? 14.323 -48.403 -62.338 1.00 41.84 274 LEU A N 1
ATOM 1935 C CA . LEU A 1 274 ? 13.988 -49.832 -62.297 1.00 41.84 274 LEU A CA 1
ATOM 1936 C C . LEU A 1 274 ? 12.465 -49.999 -62.309 1.00 41.84 274 LEU A C 1
ATOM 1938 O O . LEU A 1 274 ? 11.754 -49.566 -61.402 1.00 41.84 274 LEU A O 1
ATOM 1942 N N . ALA A 1 275 ? 11.991 -50.608 -63.393 1.00 41.41 275 ALA A N 1
ATOM 1943 C CA . ALA A 1 275 ? 10.599 -50.886 -63.701 1.00 41.41 275 ALA A CA 1
ATOM 1944 C C . ALA A 1 275 ? 9.890 -51.696 -62.599 1.00 41.41 275 ALA A C 1
ATOM 1946 O O . ALA A 1 275 ? 10.352 -52.759 -62.188 1.00 41.41 275 ALA A O 1
ATOM 1947 N N . GLN A 1 276 ? 8.724 -51.212 -62.172 1.00 43.56 276 GLN A N 1
ATOM 1948 C CA . GLN A 1 276 ? 7.744 -51.979 -61.400 1.00 43.56 276 GLN A CA 1
ATOM 1949 C C . GLN A 1 276 ? 6.920 -52.850 -62.371 1.00 43.56 276 GLN A C 1
ATOM 1951 O O . GLN A 1 276 ? 6.472 -52.332 -63.399 1.00 43.56 276 GLN A O 1
ATOM 1956 N N . PRO A 1 277 ? 6.699 -54.149 -62.099 1.00 42.91 277 PRO A N 1
ATOM 1957 C CA . PRO A 1 277 ? 5.951 -55.015 -63.001 1.00 42.91 277 PRO A CA 1
ATOM 1958 C C . PRO A 1 277 ? 4.444 -54.723 -62.965 1.00 42.91 277 PRO A C 1
ATOM 1960 O O . PRO A 1 277 ? 3.801 -54.694 -61.915 1.00 42.91 277 PRO A O 1
ATOM 1963 N N . VAL A 1 278 ? 3.887 -54.544 -64.162 1.00 44.53 278 VAL A N 1
ATOM 1964 C CA . VAL A 1 278 ? 2.459 -54.420 -64.469 1.00 44.53 278 VAL A CA 1
ATOM 1965 C C . VAL A 1 278 ? 1.755 -55.746 -64.159 1.00 44.53 278 VAL A C 1
ATOM 1967 O O . VAL A 1 278 ? 2.026 -56.757 -64.802 1.00 44.53 278 VAL A O 1
ATOM 1970 N N . MET A 1 279 ? 0.823 -55.748 -63.199 1.00 39.78 279 MET A N 1
ATOM 1971 C CA . MET A 1 279 ? -0.122 -56.857 -63.020 1.00 39.78 279 MET A CA 1
ATOM 1972 C C . MET A 1 279 ? -1.112 -56.875 -64.188 1.00 39.78 279 MET A C 1
ATOM 1974 O O . MET A 1 279 ? -2.007 -56.035 -64.291 1.00 39.78 279 MET A O 1
ATOM 1978 N N . THR A 1 280 ? -0.959 -57.859 -65.064 1.00 40.72 280 THR A N 1
ATOM 1979 C CA . THR A 1 280 ? -1.911 -58.202 -66.116 1.00 40.72 280 THR A CA 1
ATOM 1980 C C . THR A 1 280 ? -3.183 -58.791 -65.501 1.00 40.72 280 THR A C 1
ATOM 1982 O O . THR A 1 280 ? -3.194 -59.896 -64.964 1.00 40.72 280 THR A O 1
ATOM 1985 N N . ARG A 1 281 ? -4.294 -58.049 -65.589 1.00 36.81 281 ARG A N 1
ATOM 1986 C CA . ARG A 1 281 ? -5.646 -58.606 -65.446 1.00 36.81 281 ARG A CA 1
ATOM 1987 C C . ARG A 1 281 ? -6.018 -59.296 -66.756 1.00 36.81 281 ARG A C 1
ATOM 1989 O O . ARG A 1 281 ? -6.324 -58.624 -67.736 1.00 36.81 281 ARG A O 1
ATOM 1996 N N . THR A 1 282 ? -6.023 -60.623 -66.769 1.00 43.00 282 THR A N 1
ATOM 1997 C CA . THR A 1 282 ? -6.705 -61.408 -67.799 1.00 43.00 282 THR A CA 1
ATOM 1998 C C . THR A 1 282 ? -8.164 -61.599 -67.397 1.00 43.00 282 THR A C 1
ATOM 2000 O O . THR A 1 282 ? -8.483 -62.151 -66.346 1.00 43.00 282 THR A O 1
ATOM 2003 N N . ALA A 1 283 ? -9.065 -61.100 -68.239 1.00 41.56 283 ALA A N 1
ATOM 2004 C CA . ALA A 1 283 ? -10.473 -61.454 -68.213 1.00 41.56 283 ALA A CA 1
ATOM 2005 C C . ALA A 1 283 ? -10.668 -62.753 -69.008 1.00 41.56 283 ALA A C 1
ATOM 2007 O O . ALA A 1 283 ? -10.228 -62.846 -70.151 1.00 41.56 283 ALA A O 1
ATOM 2008 N N . SER A 1 284 ? -11.362 -63.733 -68.431 1.00 42.12 284 SER A N 1
ATOM 2009 C CA . SER A 1 284 ? -12.090 -64.744 -69.202 1.00 42.12 284 SER A CA 1
ATOM 2010 C C . SER A 1 284 ? -13.331 -65.169 -68.420 1.00 42.12 284 SER A C 1
ATOM 2012 O O . SER A 1 284 ? -13.306 -65.287 -67.196 1.00 42.12 284 SER A O 1
ATOM 2014 N N . SER A 1 285 ? -14.436 -65.257 -69.149 1.00 41.75 285 SER A N 1
ATOM 2015 C CA . SER A 1 285 ? -15.808 -65.441 -68.695 1.00 41.75 285 SER A CA 1
ATOM 2016 C C . SER A 1 285 ? -16.099 -66.864 -68.210 1.00 41.75 285 SER A C 1
ATOM 2018 O O . SER A 1 285 ? -15.416 -67.803 -68.615 1.00 41.75 285 SER A O 1
ATOM 2020 N N . THR A 1 286 ? -17.220 -67.042 -67.494 1.00 38.19 286 THR A N 1
ATOM 2021 C CA . THR A 1 286 ? -18.380 -67.878 -67.912 1.00 38.19 286 THR A CA 1
ATOM 2022 C C . THR A 1 286 ? -19.114 -68.520 -66.719 1.00 38.19 286 THR A C 1
ATOM 2024 O O . THR A 1 286 ? -18.491 -69.134 -65.864 1.00 38.19 286 THR A O 1
ATOM 2027 N N . SER A 1 287 ? -20.457 -68.459 -66.776 1.00 39.41 287 SER A N 1
ATOM 2028 C CA . SER A 1 287 ? -21.456 -69.368 -66.164 1.00 39.41 287 SER A CA 1
ATOM 2029 C C . SER A 1 287 ? -21.638 -69.311 -64.635 1.00 39.41 287 SER A C 1
ATOM 2031 O O . SER A 1 287 ? -20.793 -69.775 -63.887 1.00 39.41 287 SER A O 1
ATOM 2033 N N . ALA A 1 288 ? -22.692 -68.687 -64.099 1.00 44.47 288 ALA A N 1
ATOM 2034 C CA . ALA A 1 288 ? -24.114 -69.085 -64.072 1.00 44.47 288 ALA A CA 1
ATOM 2035 C C . ALA A 1 288 ? -24.524 -69.900 -62.826 1.00 44.47 288 ALA A C 1
ATOM 2037 O O . ALA A 1 288 ? -23.859 -70.858 -62.451 1.00 44.47 288 ALA A O 1
ATOM 2038 N N . ARG A 1 289 ? -25.731 -69.550 -62.342 1.00 37.03 289 ARG A N 1
ATOM 2039 C CA . ARG A 1 289 ? -26.662 -70.260 -61.434 1.00 37.03 289 ARG A CA 1
ATOM 2040 C C . ARG A 1 289 ? -26.624 -69.900 -59.935 1.00 37.03 289 ARG A C 1
ATOM 2042 O O . ARG A 1 289 ? -25.805 -70.383 -59.169 1.00 37.03 289 ARG A O 1
ATOM 2049 N N . LEU A 1 290 ? -27.633 -69.104 -59.553 1.00 40.12 290 LEU A N 1
ATOM 2050 C CA . LEU A 1 290 ? -28.494 -69.266 -58.360 1.00 40.12 290 LEU A CA 1
ATOM 2051 C C . LEU A 1 290 ? -28.958 -70.738 -58.219 1.00 40.12 290 LEU A C 1
ATOM 2053 O O . LEU A 1 290 ? -29.080 -71.383 -59.267 1.00 40.12 290 LEU A O 1
ATOM 2057 N N . PRO A 1 291 ? -29.303 -71.271 -57.022 1.00 58.91 291 PRO A N 1
ATOM 2058 C CA . PRO A 1 291 ? -30.388 -70.705 -56.201 1.00 58.91 291 PRO A CA 1
ATOM 2059 C C . PRO A 1 291 ? -30.341 -70.918 -54.668 1.00 58.91 291 PRO A C 1
ATOM 2061 O O . PRO A 1 291 ? -29.562 -71.715 -54.160 1.00 58.91 291 PRO A O 1
ATOM 2064 N N . MET A 1 292 ? -31.308 -70.229 -54.035 1.00 46.47 292 MET A N 1
ATOM 2065 C CA . MET A 1 292 ? -31.937 -70.389 -52.707 1.00 46.47 292 MET A CA 1
ATOM 2066 C C . MET A 1 292 ? -31.105 -70.161 -51.445 1.00 46.47 292 MET A C 1
ATOM 2068 O O . MET A 1 292 ? -30.237 -70.991 -51.115 1.00 46.47 292 MET A O 1
#

Secondary structure (DSSP, 8-state):
-GGGGT----HHHHHHHHHHHHHHHTTSBTTHHHHHHHHHHHHHHHS-HHHHHHHHHHHHHHHHHHHHHHHHHTIIIIIHHHHHHHHHHHHHHHHHHHHHHHHHHT-HHHHHHHHHTS-HHHHHHHHHHHHHHHSSPPPHHHHHHHHHHHHHHHHHHHHHHHHHHHHTT-SS-HHHHHHHHHHHHHHHHSTTSBTTTTHHHHHHHHHHHTTT--HHHHHHHHHHHHHHT-HHHHHHHHHHHH--PPPP---------------S-PPPPPPP--PPPP--------------

Radius of gyration: 31.78 Å; chains: 1; bounding box: 56×84×90 Å

pLDDT: mean 83.71, std 18.82, range [36.81, 98.62]

Sequence (292 aa):
MLAHEGVRLPFGLLLGSFLRGRFVGAFTPSTAGLDLYRLVDVGDVSGQRAASGRAILVEKLLGLVALGLVTLALVPAGLAQFFGAGGLLVAVGLGAGSLAALGMLSRGALLRSLAGRLPRRMRRRAHALLDVLCTRPLPPAHLARTLGLGVVSHAAASGVFLATGLALQLPVAPLSLLVVGNAIVLATLLPISVGGVGVREGTAVALLATVGVSPTAATLMAVLGYLAMQPPALLGGLLMLRQRHPRPDAAPIAPSAPTITLAGLTPIAEAPLLAQPVMTRTASSTSARLPM